Protein AF-A0A0F9SX64-F1 (afdb_monomer_lite)

Radius of gyration: 28.75 Å; chains: 1; bounding box: 70×32×72 Å

Foldseek 3Di:
DDPDFAWDDWAAAPQPGDTDIFTPVCVVVVNRRHRDVVSVCRVVPWPDFDLVQLCCCCPVVVDDLVVSCVVRVGDSVVSVVSCVVVVNDHDPPPCPPDVVLVVL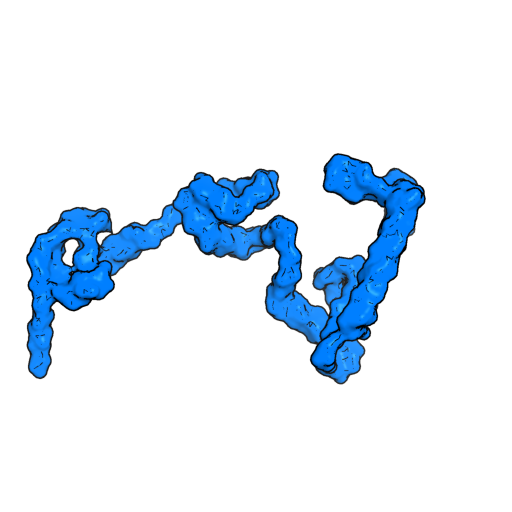LQVLQCVLVVHHDDPQKDWDQQVPDSVPSHNVRIDIDGPVVNVVSVVVVVVVVVVCDVVQQWDQDPNDIDGDPVNVVVVVVD

Structure (mmCIF, N/CA/C/O backbone):
data_AF-A0A0F9SX64-F1
#
_entry.id   AF-A0A0F9SX64-F1
#
loop_
_atom_site.group_PDB
_atom_site.id
_atom_site.type_symbol
_atom_site.label_atom_id
_atom_site.label_alt_id
_atom_site.label_comp_id
_atom_site.label_asym_id
_atom_site.label_entity_id
_atom_site.label_seq_id
_atom_site.pdbx_PDB_ins_code
_atom_site.Cartn_x
_atom_site.Cartn_y
_atom_site.Cartn_z
_atom_site.occupancy
_atom_site.B_iso_or_equiv
_atom_site.auth_seq_id
_atom_site.auth_comp_id
_atom_site.auth_asym_id
_atom_site.auth_atom_id
_atom_site.pdbx_PDB_model_num
ATOM 1 N N . MET A 1 1 ? 44.860 -8.900 -39.019 1.00 59.66 1 MET A N 1
ATOM 2 C CA . MET A 1 1 ? 44.064 -9.379 -40.173 1.00 59.66 1 MET A CA 1
ATOM 3 C C . MET A 1 1 ? 42.633 -8.875 -40.033 1.00 59.66 1 MET A C 1
ATOM 5 O O . MET A 1 1 ? 41.997 -9.166 -39.027 1.00 59.66 1 MET A O 1
ATOM 9 N N . ALA A 1 2 ? 42.142 -8.062 -40.972 1.00 59.41 2 ALA A N 1
ATOM 10 C CA . ALA A 1 2 ? 40.771 -7.556 -40.931 1.00 59.41 2 ALA A CA 1
ATOM 11 C C . ALA A 1 2 ? 39.800 -8.665 -41.366 1.00 59.41 2 ALA A C 1
ATOM 13 O O . ALA A 1 2 ? 39.786 -9.058 -42.529 1.00 59.41 2 ALA A O 1
ATOM 14 N N . HIS A 1 3 ? 38.993 -9.187 -40.442 1.00 66.50 3 HIS A N 1
ATOM 15 C CA . HIS A 1 3 ? 37.915 -10.112 -40.792 1.00 66.50 3 HIS A CA 1
ATOM 16 C C . HIS A 1 3 ? 36.886 -9.389 -41.672 1.00 66.50 3 HIS A C 1
ATOM 18 O O . HIS A 1 3 ? 36.112 -8.560 -41.183 1.00 66.50 3 HIS A O 1
ATOM 24 N N . MET A 1 4 ? 36.862 -9.706 -42.971 1.00 76.12 4 MET A N 1
ATOM 25 C CA . MET A 1 4 ? 35.807 -9.253 -43.876 1.00 76.12 4 MET A CA 1
ATOM 26 C C . MET A 1 4 ? 34.458 -9.757 -43.353 1.00 76.12 4 MET A C 1
ATOM 28 O O . MET A 1 4 ? 34.221 -10.958 -43.219 1.00 76.12 4 MET A O 1
ATOM 32 N N . ARG A 1 5 ? 33.563 -8.826 -43.016 1.00 82.12 5 ARG A N 1
ATOM 33 C CA . ARG A 1 5 ? 32.213 -9.158 -42.551 1.00 82.12 5 ARG A CA 1
ATOM 34 C C . ARG A 1 5 ? 31.418 -9.733 -43.722 1.00 82.12 5 ARG A C 1
ATOM 36 O O . ARG A 1 5 ? 31.291 -9.081 -44.753 1.00 82.12 5 ARG A O 1
ATOM 43 N N . SER A 1 6 ? 30.857 -10.930 -43.556 1.00 90.81 6 SER A N 1
ATOM 44 C CA . SER A 1 6 ? 29.985 -11.534 -44.565 1.00 90.81 6 SER A CA 1
ATOM 45 C C . SER A 1 6 ? 28.562 -10.970 -44.466 1.00 90.81 6 SER A C 1
ATOM 47 O O . SER A 1 6 ? 27.937 -10.939 -43.398 1.00 90.81 6 SER A O 1
ATOM 49 N N . PHE A 1 7 ? 28.040 -10.510 -45.601 1.00 94.00 7 PHE A N 1
ATOM 50 C CA . PHE A 1 7 ? 26.687 -9.971 -45.723 1.00 94.00 7 PHE A CA 1
ATOM 51 C C . PHE A 1 7 ? 25.752 -11.002 -46.363 1.00 94.00 7 PHE A C 1
ATOM 53 O O . PHE A 1 7 ? 26.176 -11.855 -47.143 1.00 94.00 7 PHE A O 1
ATOM 60 N N . ALA A 1 8 ? 24.480 -10.952 -45.984 1.00 94.19 8 ALA A N 1
ATOM 61 C CA . ALA A 1 8 ? 23.409 -11.726 -46.598 1.00 94.19 8 ALA A CA 1
ATOM 62 C C . ALA A 1 8 ? 22.795 -10.958 -47.790 1.00 94.19 8 ALA A C 1
ATOM 64 O O . ALA A 1 8 ? 23.093 -9.769 -47.965 1.00 94.19 8 ALA A O 1
ATOM 65 N N . PRO A 1 9 ? 21.931 -11.601 -48.602 1.00 97.31 9 PRO A N 1
ATOM 66 C CA . PRO A 1 9 ? 21.168 -10.917 -49.643 1.00 97.31 9 PRO A CA 1
ATOM 67 C C . PRO A 1 9 ? 20.392 -9.708 -49.108 1.00 97.31 9 PRO A C 1
ATOM 69 O O . PRO A 1 9 ? 20.038 -9.639 -47.927 1.00 97.31 9 PRO A O 1
ATOM 72 N N . ALA A 1 10 ? 20.143 -8.738 -49.990 1.00 96.88 10 ALA A N 1
ATOM 73 C CA . ALA A 1 10 ? 19.378 -7.552 -49.628 1.00 96.88 10 ALA A CA 1
ATOM 74 C C . ALA A 1 10 ? 17.928 -7.928 -49.279 1.00 96.88 10 ALA A C 1
ATOM 76 O O . ALA A 1 10 ? 17.329 -8.783 -49.928 1.00 96.88 10 ALA A O 1
ATOM 77 N N . ARG A 1 11 ? 17.362 -7.271 -48.265 1.00 96.44 11 ARG A N 1
ATOM 78 C CA . ARG A 1 11 ? 15.958 -7.409 -47.842 1.00 96.44 11 ARG A CA 1
ATOM 79 C C . ARG A 1 11 ? 15.384 -6.051 -47.456 1.00 96.44 11 ARG A C 1
ATOM 81 O O . ARG A 1 11 ? 16.135 -5.100 -47.234 1.00 96.44 11 ARG A O 1
ATOM 88 N N . ARG A 1 12 ? 14.058 -5.956 -47.365 1.00 97.69 12 ARG A N 1
ATOM 89 C CA . ARG A 1 12 ? 13.372 -4.740 -46.906 1.00 97.69 12 ARG A CA 1
ATOM 90 C C . ARG A 1 12 ? 13.387 -4.652 -45.378 1.00 97.69 12 ARG A C 1
ATOM 92 O O . ARG A 1 12 ? 13.240 -5.660 -44.688 1.00 97.69 12 ARG A O 1
ATOM 99 N N . CYS A 1 13 ? 13.600 -3.445 -44.861 1.00 95.19 13 CYS A N 1
ATOM 100 C CA . CYS A 1 13 ? 13.457 -3.124 -43.444 1.00 95.19 13 CYS A CA 1
ATOM 101 C C . CYS A 1 13 ? 11.992 -3.271 -43.013 1.00 95.19 13 CYS A C 1
ATOM 103 O O . CYS A 1 13 ? 11.112 -2.718 -43.664 1.00 95.19 13 CYS A O 1
ATOM 105 N N . GLU A 1 14 ? 11.733 -3.945 -41.892 1.00 95.56 14 GLU A N 1
ATOM 106 C CA . GLU A 1 14 ? 10.366 -4.115 -41.367 1.00 95.56 14 GLU A CA 1
ATOM 107 C C . GLU A 1 14 ? 9.747 -2.804 -40.843 1.00 95.56 14 GLU A C 1
ATOM 109 O O . GLU A 1 14 ? 8.537 -2.726 -40.691 1.00 95.56 14 GLU A O 1
ATOM 114 N N . SER A 1 15 ? 10.554 -1.766 -40.581 1.00 93.25 15 SER A N 1
ATOM 115 C CA . SER A 1 15 ? 10.066 -0.476 -40.065 1.00 93.25 15 SER A CA 1
ATOM 116 C C . SER A 1 15 ? 9.883 0.585 -41.153 1.00 93.25 15 SER A C 1
ATOM 118 O O . SER A 1 15 ? 8.862 1.258 -41.168 1.00 93.25 15 SER A O 1
ATOM 120 N N . CYS A 1 16 ? 10.853 0.754 -42.055 1.00 94.69 16 CYS A N 1
ATOM 121 C CA . CYS A 1 16 ? 10.835 1.829 -43.058 1.00 94.69 16 CYS A CA 1
ATOM 122 C C . CYS A 1 16 ? 10.834 1.326 -44.506 1.00 94.69 16 CYS A C 1
ATOM 124 O O . CYS A 1 16 ? 10.922 2.126 -45.430 1.00 94.69 16 CYS A O 1
ATOM 126 N N . THR A 1 17 ? 10.787 0.007 -44.729 1.00 94.88 17 THR A N 1
ATOM 127 C CA . THR A 1 17 ? 10.799 -0.667 -46.047 1.00 94.88 17 THR A CA 1
ATOM 128 C C . THR A 1 17 ? 12.058 -0.484 -46.911 1.00 94.88 17 THR A C 1
ATOM 130 O O . THR A 1 17 ? 12.187 -1.149 -47.945 1.00 94.88 17 THR A O 1
ATOM 133 N N . THR A 1 18 ? 13.026 0.332 -46.471 1.00 97.00 18 THR A N 1
ATOM 134 C CA . THR A 1 18 ? 14.318 0.550 -47.141 1.00 97.00 18 THR A CA 1
ATOM 135 C C . THR A 1 18 ? 15.054 -0.770 -47.374 1.00 97.00 18 THR A C 1
ATOM 137 O O . THR A 1 18 ? 15.136 -1.616 -46.479 1.00 97.00 18 THR A O 1
ATOM 140 N N . LEU A 1 19 ? 15.604 -0.946 -48.577 1.00 97.50 19 LEU A N 1
ATOM 141 C CA . LEU A 1 19 ? 16.443 -2.092 -48.923 1.00 97.50 19 LEU A CA 1
ATOM 142 C C . LEU A 1 19 ? 17.804 -1.984 -48.227 1.00 97.50 19 LEU A C 1
ATOM 144 O O . LEU A 1 19 ? 18.483 -0.967 -48.329 1.00 97.50 19 LEU A O 1
ATOM 148 N N . PHE A 1 20 ? 18.220 -3.043 -47.536 1.00 97.50 20 PHE A N 1
ATOM 149 C CA . PHE A 1 20 ? 19.523 -3.109 -46.875 1.00 97.50 20 PHE A CA 1
ATOM 150 C C . PHE A 1 20 ? 20.078 -4.537 -46.882 1.00 97.50 20 PHE A C 1
ATOM 152 O O . PHE A 1 20 ? 19.333 -5.507 -47.034 1.00 97.50 20 PHE A O 1
ATOM 159 N N . ARG A 1 21 ? 21.398 -4.677 -46.713 1.00 97.31 21 ARG A N 1
ATOM 160 C CA . ARG A 1 21 ? 22.092 -5.972 -46.623 1.00 97.31 21 ARG A CA 1
ATOM 161 C C . ARG A 1 21 ? 22.495 -6.245 -45.169 1.00 97.31 21 ARG A C 1
ATOM 163 O O . ARG A 1 21 ? 23.429 -5.608 -44.678 1.00 97.31 21 ARG A O 1
ATOM 170 N N . PRO A 1 22 ? 21.817 -7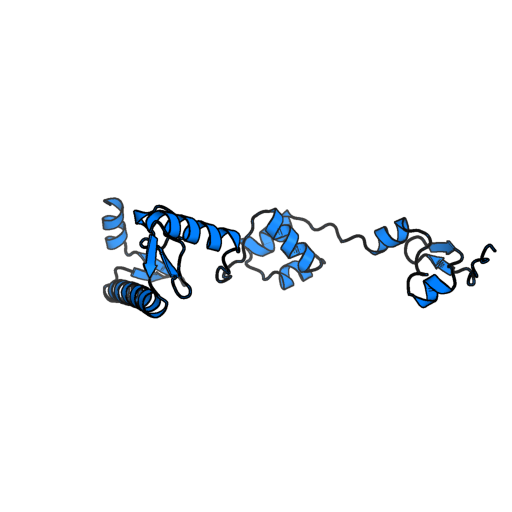.154 -44.445 1.00 96.44 22 PRO A N 1
ATOM 171 C CA . PRO A 1 22 ? 22.180 -7.463 -43.070 1.00 96.44 22 PRO A CA 1
ATOM 172 C C . PRO A 1 22 ? 23.462 -8.294 -43.026 1.00 96.44 22 PRO A C 1
ATOM 174 O O . PRO A 1 22 ? 23.768 -9.060 -43.942 1.00 96.44 22 PRO A O 1
ATOM 177 N N . ARG A 1 23 ? 24.196 -8.207 -41.916 1.00 95.62 23 ARG A N 1
ATOM 178 C CA . ARG A 1 23 ? 25.300 -9.139 -41.656 1.00 95.62 23 ARG A CA 1
ATOM 179 C C . ARG A 1 23 ? 24.749 -10.535 -41.350 1.00 95.62 23 ARG A C 1
ATOM 181 O O . ARG A 1 23 ? 23.740 -10.644 -40.647 1.00 95.62 23 ARG A O 1
ATOM 188 N N . LYS A 1 24 ? 25.411 -11.593 -41.830 1.00 95.31 24 LYS A N 1
ATOM 189 C CA . LYS A 1 24 ? 24.952 -12.982 -41.618 1.00 95.31 24 LYS A CA 1
ATOM 190 C C . LYS A 1 24 ? 24.840 -13.334 -40.126 1.00 95.31 24 LYS A C 1
ATOM 192 O O . LYS A 1 24 ? 23.849 -13.927 -39.710 1.00 95.31 24 LYS A O 1
ATOM 197 N N . ASP A 1 25 ? 25.788 -12.878 -39.304 1.00 94.75 25 ASP A N 1
ATOM 198 C CA . ASP A 1 25 ? 25.782 -13.083 -37.847 1.00 94.75 25 ASP A CA 1
ATOM 199 C C . ASP A 1 25 ? 24.609 -12.375 -37.146 1.00 94.75 25 ASP A C 1
ATOM 201 O O . ASP A 1 25 ? 24.052 -12.884 -36.173 1.00 94.75 25 ASP A O 1
ATOM 205 N N . ALA A 1 26 ? 24.201 -11.205 -37.647 1.00 92.44 26 ALA A N 1
ATOM 206 C CA . ALA A 1 26 ? 23.052 -10.482 -37.118 1.00 92.44 26 ALA A CA 1
ATOM 207 C C . ALA A 1 26 ? 21.737 -11.213 -37.423 1.00 92.44 26 ALA A C 1
ATOM 209 O O . ALA A 1 26 ? 20.851 -11.228 -36.571 1.00 92.44 26 ALA A O 1
ATOM 210 N N . ILE A 1 27 ? 21.613 -11.843 -38.597 1.00 93.88 27 ILE A N 1
ATOM 211 C CA . ILE A 1 27 ? 20.448 -12.675 -38.941 1.00 93.88 27 ILE A CA 1
ATOM 212 C C . ILE A 1 27 ? 20.381 -13.897 -38.027 1.00 93.88 27 ILE A C 1
ATOM 214 O O . ILE A 1 27 ? 19.330 -14.130 -37.438 1.00 93.88 27 ILE A O 1
ATOM 218 N N . ALA A 1 28 ? 21.500 -14.605 -37.833 1.00 93.25 28 ALA A N 1
ATOM 219 C CA . ALA A 1 28 ? 21.567 -15.772 -36.947 1.00 93.25 28 ALA A CA 1
ATOM 220 C C . ALA A 1 28 ? 21.134 -15.453 -35.501 1.00 93.25 28 ALA A C 1
ATOM 222 O O . ALA A 1 28 ? 20.596 -16.304 -34.804 1.00 93.25 28 ALA A O 1
ATOM 223 N N . LYS A 1 29 ? 21.314 -14.199 -35.061 1.00 93.38 29 LYS A N 1
ATOM 224 C CA . LYS A 1 29 ? 20.891 -13.693 -33.742 1.00 93.38 29 LYS A CA 1
ATOM 225 C C . LYS A 1 29 ? 19.496 -13.039 -33.734 1.00 93.38 29 LYS A C 1
ATOM 227 O O . LYS A 1 29 ? 19.152 -12.376 -32.756 1.00 93.38 29 LYS A O 1
ATOM 232 N N . GLY A 1 30 ? 18.725 -13.116 -34.823 1.00 92.25 30 GLY A N 1
ATOM 233 C CA . GLY A 1 30 ? 17.395 -12.494 -34.944 1.00 92.25 30 GLY A CA 1
ATOM 234 C C . GLY A 1 30 ? 17.391 -10.957 -35.058 1.00 92.25 30 GLY A C 1
ATOM 235 O O . GLY A 1 30 ? 16.345 -10.317 -34.933 1.00 92.25 30 GLY A O 1
ATOM 236 N N . ARG A 1 31 ? 18.553 -10.333 -35.296 1.00 91.25 31 ARG A N 1
ATOM 237 C CA . ARG A 1 31 ? 18.750 -8.868 -35.356 1.00 91.25 31 ARG A CA 1
ATOM 238 C C . ARG A 1 31 ? 18.824 -8.302 -36.779 1.00 91.25 31 ARG A C 1
ATOM 240 O O . ARG A 1 31 ? 18.976 -7.099 -36.945 1.00 91.25 31 ARG A O 1
ATOM 247 N N . GLY A 1 32 ? 18.699 -9.132 -37.813 1.00 93.44 32 GLY A N 1
ATOM 248 C CA . GLY A 1 32 ? 18.781 -8.720 -39.222 1.00 93.44 32 GLY A CA 1
ATOM 249 C C . GLY A 1 32 ? 17.498 -8.130 -39.816 1.00 93.44 32 GLY A C 1
ATOM 250 O O . GLY A 1 32 ? 17.318 -8.232 -41.024 1.00 93.44 32 GLY A O 1
ATOM 251 N N . ARG A 1 33 ? 16.595 -7.583 -38.990 1.00 96.06 33 ARG A N 1
ATOM 252 C CA . ARG A 1 33 ? 15.238 -7.156 -39.392 1.00 96.06 33 ARG A CA 1
ATOM 253 C C . ARG A 1 33 ? 15.101 -5.695 -39.802 1.00 96.06 33 ARG A C 1
ATOM 255 O O . ARG A 1 33 ? 14.226 -5.346 -40.591 1.00 96.06 33 ARG A O 1
ATOM 262 N N . PHE A 1 34 ? 16.004 -4.860 -39.310 1.00 96.81 34 PHE A N 1
ATOM 263 C CA . PHE A 1 34 ? 15.935 -3.413 -39.450 1.00 96.81 34 PHE A CA 1
ATOM 264 C C . PHE A 1 34 ? 17.229 -2.874 -40.051 1.00 96.81 34 PHE A C 1
ATOM 266 O O . PHE A 1 34 ? 18.312 -3.378 -39.747 1.00 96.81 34 PHE A O 1
ATOM 273 N N . CYS A 1 35 ? 17.122 -1.840 -40.886 1.00 95.19 35 CYS A N 1
ATOM 274 C CA . CYS A 1 35 ? 18.273 -1.254 -41.574 1.00 95.19 35 CYS A CA 1
ATOM 275 C C . CYS A 1 35 ? 19.168 -0.399 -40.662 1.00 95.19 35 CYS A C 1
ATOM 277 O O . CYS A 1 35 ? 20.327 -0.165 -40.991 1.00 95.19 35 CYS A O 1
ATOM 279 N N . SER A 1 36 ? 18.654 0.064 -39.519 1.00 94.56 36 SER A N 1
ATOM 280 C CA . SER A 1 36 ? 19.369 0.935 -38.582 1.00 94.56 36 SER A CA 1
ATOM 281 C C . SER A 1 36 ? 18.881 0.747 -37.144 1.00 94.56 36 SER A C 1
ATOM 283 O O . SER A 1 36 ? 17.784 0.236 -36.915 1.00 94.56 36 SER A O 1
ATOM 285 N N . GLN A 1 37 ? 19.671 1.207 -36.164 1.00 92.69 37 GLN A N 1
ATOM 286 C CA . GLN A 1 37 ? 19.238 1.265 -34.758 1.00 92.69 37 GLN A CA 1
ATOM 287 C C . GLN A 1 37 ? 18.013 2.173 -34.566 1.00 92.69 37 GLN A C 1
ATOM 289 O O . GLN A 1 37 ? 17.177 1.884 -33.719 1.00 92.69 37 GLN A O 1
ATOM 294 N N . GLY A 1 38 ? 17.855 3.214 -35.392 1.00 91.88 38 GLY A N 1
ATOM 295 C CA . GLY A 1 38 ? 16.655 4.055 -35.389 1.00 91.88 38 GLY A CA 1
ATOM 296 C C . GLY A 1 38 ? 15.395 3.261 -35.739 1.00 91.88 38 GLY A C 1
ATOM 297 O O . GLY A 1 38 ? 14.415 3.315 -35.009 1.00 91.88 38 GLY A O 1
ATOM 298 N N . CYS A 1 39 ? 15.446 2.435 -36.789 1.00 92.25 39 CYS A N 1
ATOM 299 C CA . CYS A 1 39 ? 14.341 1.542 -37.159 1.00 92.25 39 CYS A CA 1
ATOM 300 C C . CYS A 1 39 ? 14.065 0.456 -36.108 1.00 92.25 39 CYS A C 1
ATOM 302 O O . CYS A 1 39 ? 12.910 0.101 -35.887 1.00 92.25 39 CYS A O 1
ATOM 304 N N . VAL A 1 40 ? 15.104 -0.040 -35.419 1.00 91.81 40 VAL A N 1
ATOM 305 C CA . VAL A 1 40 ? 14.916 -0.907 -34.242 1.00 91.81 40 VAL A CA 1
ATOM 306 C C . VAL A 1 40 ? 14.134 -0.152 -33.165 1.00 91.81 40 VAL A C 1
ATOM 308 O O . VAL A 1 40 ? 13.135 -0.669 -32.672 1.00 91.81 40 VAL A O 1
ATOM 311 N N . GLY A 1 41 ? 14.542 1.076 -32.842 1.00 87.19 41 GLY A N 1
ATOM 312 C CA . GLY A 1 41 ? 13.871 1.925 -31.859 1.00 87.19 41 GLY A CA 1
ATOM 313 C C . GLY A 1 41 ? 12.416 2.225 -32.220 1.00 87.19 41 GLY A C 1
ATOM 314 O O . GLY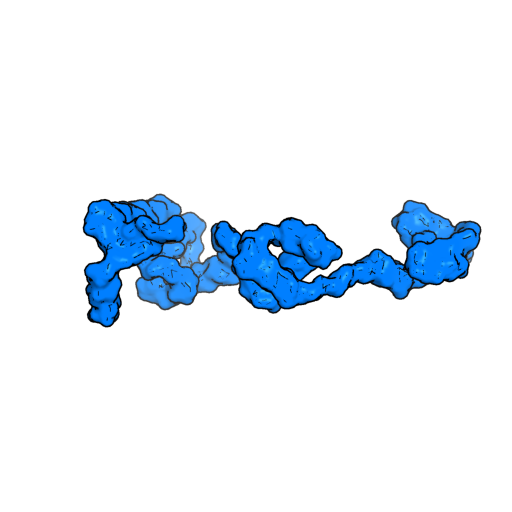 A 1 41 ? 11.554 2.090 -31.360 1.00 87.19 41 GLY A O 1
ATOM 315 N N . LEU A 1 42 ? 12.131 2.538 -33.488 1.00 86.12 42 LEU A N 1
ATOM 316 C CA . LEU A 1 42 ? 10.772 2.764 -33.993 1.00 86.12 42 LEU A CA 1
ATOM 317 C C . LEU A 1 42 ? 9.904 1.508 -33.876 1.00 86.12 42 LEU A C 1
ATOM 319 O O . LEU A 1 42 ? 8.789 1.583 -33.374 1.00 86.12 42 LEU A O 1
ATOM 323 N N . SER A 1 43 ? 10.433 0.337 -34.244 1.00 85.56 43 SER A N 1
ATOM 324 C CA . SER A 1 43 ? 9.712 -0.936 -34.082 1.00 85.56 43 SER A CA 1
ATOM 325 C C . SER A 1 43 ? 9.456 -1.318 -32.618 1.00 85.56 43 SER A C 1
ATOM 327 O O . SER A 1 43 ? 8.577 -2.123 -32.324 1.00 85.56 43 SER A O 1
ATOM 329 N N . GLN A 1 44 ? 10.244 -0.759 -31.696 1.00 83.38 44 GLN A N 1
ATOM 330 C CA . GLN A 1 44 ? 10.130 -0.959 -30.251 1.00 83.38 44 GLN A CA 1
ATOM 331 C C . GLN A 1 44 ? 9.444 0.218 -29.546 1.00 83.38 44 GLN A C 1
ATOM 333 O O . GLN A 1 44 ? 9.317 0.194 -28.314 1.00 83.38 44 GLN A O 1
ATOM 338 N N . ALA A 1 45 ? 9.038 1.253 -30.292 1.00 79.56 45 ALA A N 1
ATOM 339 C CA . ALA A 1 45 ? 8.414 2.435 -29.734 1.00 79.56 45 ALA A CA 1
ATOM 340 C C . ALA A 1 45 ? 7.120 2.006 -29.049 1.00 79.56 45 ALA A C 1
ATOM 342 O O . ALA A 1 45 ? 6.262 1.343 -29.628 1.00 79.56 45 ALA A O 1
ATOM 343 N N . LYS A 1 46 ? 7.014 2.331 -27.762 1.00 76.69 46 LYS A N 1
ATOM 344 C CA . LYS A 1 46 ? 5.819 2.003 -26.993 1.00 76.69 46 LYS A CA 1
ATOM 345 C C . LYS A 1 46 ? 4.702 2.951 -27.416 1.00 76.69 46 LYS A C 1
ATOM 347 O O . LYS A 1 46 ? 4.998 4.134 -27.599 1.00 76.69 46 LYS A O 1
ATOM 352 N N . PRO A 1 47 ? 3.450 2.473 -27.510 1.00 78.25 47 PRO A N 1
ATOM 353 C CA . PRO A 1 47 ? 2.322 3.347 -27.786 1.00 78.25 47 PRO A CA 1
ATOM 354 C C . PRO A 1 47 ? 2.301 4.482 -26.761 1.00 78.25 47 PRO A C 1
ATOM 356 O O . PRO A 1 47 ? 2.618 4.283 -25.576 1.00 78.25 47 PRO A O 1
ATOM 359 N N . VAL A 1 48 ? 1.990 5.688 -27.234 1.00 85.88 48 VAL A N 1
ATOM 360 C CA . VAL A 1 48 ? 1.806 6.849 -26.365 1.00 85.88 48 VAL A CA 1
ATOM 361 C C . VAL A 1 48 ? 0.518 6.616 -25.592 1.00 85.88 48 VAL A C 1
ATOM 363 O O . VAL A 1 48 ? -0.566 6.582 -26.158 1.00 85.88 48 VAL A O 1
ATOM 366 N N . VAL A 1 49 ? 0.649 6.407 -24.287 1.00 90.06 49 VAL A N 1
ATOM 367 C CA . VAL A 1 49 ? -0.494 6.119 -23.422 1.00 90.06 49 VAL A CA 1
ATOM 368 C C . VAL A 1 49 ? -1.059 7.429 -22.899 1.00 90.06 49 VAL A C 1
ATOM 370 O O . VAL A 1 49 ? -0.334 8.200 -22.267 1.00 90.06 49 VAL A O 1
ATOM 373 N N . ASN A 1 50 ? -2.353 7.658 -23.123 1.00 93.62 50 ASN A N 1
ATOM 374 C CA . ASN A 1 50 ? -3.068 8.793 -22.552 1.00 93.62 50 ASN A CA 1
ATOM 375 C C . ASN A 1 50 ? -3.151 8.634 -21.022 1.00 93.62 50 ASN A C 1
ATOM 377 O O . ASN A 1 50 ? -3.849 7.759 -20.507 1.00 93.62 50 ASN A O 1
ATOM 381 N N . VAL A 1 51 ? -2.405 9.476 -20.301 1.00 92.12 51 VAL A N 1
ATOM 382 C CA . VAL A 1 51 ? -2.304 9.447 -18.833 1.00 92.12 51 VAL A CA 1
ATOM 383 C C . VAL A 1 51 ? -3.673 9.636 -18.187 1.00 92.12 51 VAL A C 1
ATOM 385 O O . VAL A 1 51 ? -4.041 8.839 -17.327 1.00 92.12 51 VAL A O 1
ATOM 388 N N . SER A 1 52 ? -4.438 10.637 -18.624 1.00 91.69 52 SER A N 1
ATOM 389 C CA . SER A 1 52 ? -5.754 10.952 -18.060 1.00 91.69 52 SER A CA 1
ATOM 390 C C . SER A 1 52 ? -6.720 9.779 -18.204 1.00 91.69 52 SER A C 1
ATOM 392 O O . SER A 1 52 ? -7.409 9.434 -17.247 1.00 91.69 52 SER A O 1
ATOM 394 N N . ARG A 1 53 ? -6.708 9.094 -19.358 1.00 95.69 53 ARG A N 1
ATOM 395 C CA . ARG A 1 53 ? -7.532 7.893 -19.562 1.00 95.69 53 ARG A CA 1
ATOM 396 C C . ARG A 1 53 ? -7.120 6.758 -18.624 1.00 95.69 53 ARG A C 1
ATOM 398 O O . ARG A 1 53 ? -7.990 6.135 -18.030 1.00 95.69 53 ARG A O 1
ATOM 405 N N . VAL A 1 54 ? -5.818 6.511 -18.443 1.00 94.75 54 VAL A N 1
ATOM 406 C CA . VAL A 1 54 ? -5.334 5.483 -17.500 1.00 94.75 54 VAL A CA 1
ATOM 407 C C . VAL A 1 54 ? -5.767 5.775 -16.067 1.00 94.75 54 VAL A C 1
ATOM 409 O O . VAL A 1 54 ? -6.184 4.856 -15.367 1.00 94.75 54 VAL A O 1
ATOM 412 N N . LEU A 1 55 ? -5.648 7.030 -15.630 1.00 87.94 55 LEU A N 1
ATOM 413 C CA . LEU A 1 55 ? -6.026 7.432 -14.277 1.00 87.94 55 LEU A CA 1
ATOM 414 C C . LEU A 1 55 ? -7.526 7.252 -14.050 1.00 87.94 55 LEU A C 1
ATOM 416 O O . LEU A 1 55 ? -7.898 6.622 -13.069 1.00 87.94 55 LEU A O 1
ATOM 420 N N . HIS A 1 56 ? -8.364 7.703 -14.984 1.00 89.38 56 HIS A N 1
ATOM 421 C CA . HIS A 1 56 ? -9.813 7.536 -14.895 1.00 89.38 56 HIS A CA 1
ATOM 422 C C . HIS A 1 56 ? -10.224 6.058 -14.811 1.00 89.38 56 HIS A C 1
ATOM 424 O O . HIS A 1 56 ? -10.899 5.659 -13.869 1.00 89.38 56 HIS A O 1
ATOM 430 N N . LEU A 1 57 ? -9.729 5.215 -15.726 1.00 92.12 57 LEU A N 1
ATOM 431 C CA . LEU A 1 57 ? -10.036 3.779 -15.733 1.00 92.12 57 LEU A CA 1
ATOM 432 C C . LEU A 1 57 ? -9.637 3.077 -14.425 1.00 92.12 57 LEU A C 1
ATOM 434 O O . LEU A 1 57 ? -10.284 2.128 -13.991 1.00 92.12 57 LEU A O 1
ATOM 438 N N . TYR A 1 58 ? -8.526 3.500 -13.825 1.00 87.62 58 TYR A N 1
ATOM 439 C CA . TYR A 1 58 ? -7.952 2.824 -12.669 1.00 87.62 58 TYR A CA 1
ATOM 440 C C . TYR A 1 58 ? -8.475 3.344 -11.325 1.00 87.62 58 TYR A C 1
ATOM 442 O O . TYR A 1 58 ? -8.656 2.554 -10.402 1.00 87.62 58 TYR A O 1
ATOM 450 N N . VAL A 1 59 ? -8.660 4.660 -11.202 1.00 81.81 59 VAL A N 1
ATOM 451 C CA . VAL A 1 59 ? -9.065 5.330 -9.958 1.00 81.81 59 VAL A CA 1
ATOM 452 C C . VAL A 1 59 ? -10.581 5.450 -9.881 1.00 81.81 59 VAL A C 1
ATOM 454 O O . VAL A 1 59 ? -11.155 5.029 -8.885 1.00 81.81 59 VAL A O 1
ATOM 457 N N . GLU A 1 60 ? -11.217 5.962 -10.936 1.00 80.12 60 GLU A N 1
ATOM 458 C CA . GLU A 1 60 ? -12.660 6.237 -10.948 1.00 80.12 60 GLU A CA 1
ATOM 459 C C . GLU A 1 60 ? -13.463 4.974 -11.279 1.00 80.12 60 GLU A C 1
ATOM 461 O O . GLU A 1 60 ? -14.409 4.631 -10.581 1.00 80.12 60 GLU A O 1
ATOM 466 N N . GLU A 1 61 ? -13.060 4.231 -12.316 1.00 86.19 61 GLU A N 1
ATOM 467 C CA . GLU A 1 61 ? -13.778 3.014 -12.733 1.00 86.19 61 GLU A CA 1
ATOM 468 C C . GLU A 1 61 ? -13.316 1.743 -11.986 1.00 86.19 61 GLU A C 1
ATOM 470 O O . GLU A 1 61 ? -13.859 0.659 -12.203 1.00 86.19 61 GLU A O 1
ATOM 475 N N . GLY A 1 62 ? -12.284 1.834 -11.136 1.00 84.12 62 GLY A N 1
ATOM 476 C CA . GLY A 1 62 ? -11.800 0.718 -10.310 1.00 84.12 62 GLY A CA 1
ATOM 477 C C . GLY A 1 62 ? -11.240 -0.492 -11.080 1.00 84.12 62 GLY A C 1
ATOM 478 O O . GLY A 1 62 ? -11.104 -1.580 -10.510 1.00 84.12 62 GLY A O 1
ATOM 479 N N . LYS A 1 63 ? -10.904 -0.351 -12.371 1.00 89.12 63 LYS A N 1
ATOM 480 C CA . LYS A 1 63 ? -10.435 -1.470 -13.205 1.00 89.12 63 LYS A CA 1
ATOM 481 C C . LYS A 1 63 ? -9.049 -1.962 -12.787 1.00 89.12 63 LYS A C 1
ATOM 483 O O . LYS A 1 63 ? -8.139 -1.204 -12.445 1.00 89.12 63 LYS A O 1
ATOM 488 N N . GLY A 1 64 ? -8.825 -3.269 -12.917 1.00 87.12 64 GLY A N 1
ATOM 489 C CA . GLY A 1 64 ? -7.512 -3.866 -12.681 1.00 87.12 64 GLY A CA 1
ATOM 490 C C . GLY A 1 64 ? -6.484 -3.459 -13.745 1.00 87.12 64 GLY A C 1
ATOM 491 O O . GLY A 1 64 ? -6.814 -3.298 -14.916 1.00 87.12 64 GLY A O 1
ATOM 492 N N . ILE A 1 65 ? -5.192 -3.398 -13.381 1.00 92.25 65 ILE A N 1
ATOM 493 C CA . ILE A 1 65 ? -4.092 -2.969 -14.284 1.00 92.25 65 ILE A CA 1
ATOM 494 C C . ILE A 1 65 ? -4.104 -3.698 -15.643 1.00 92.25 65 ILE A C 1
ATOM 496 O O . ILE A 1 65 ? -3.731 -3.111 -16.654 1.00 92.25 65 ILE A O 1
ATOM 500 N N . ARG A 1 66 ? -4.508 -4.977 -15.686 1.00 93.38 66 ARG A N 1
ATOM 501 C CA . ARG A 1 66 ? -4.582 -5.748 -16.941 1.00 93.38 66 ARG A CA 1
ATOM 502 C C . ARG A 1 66 ? -5.741 -5.311 -17.841 1.00 93.38 66 ARG A C 1
ATOM 504 O O . ARG A 1 66 ? -5.547 -5.264 -19.047 1.00 93.38 66 ARG A O 1
ATOM 511 N N . GLN A 1 67 ? -6.894 -4.978 -17.263 1.00 93.75 67 GLN A N 1
ATOM 512 C CA . GLN A 1 67 ? -8.044 -4.448 -18.002 1.00 93.75 67 GLN A CA 1
ATOM 513 C C . GLN A 1 67 ? -7.713 -3.060 -18.552 1.00 93.75 67 GLN A C 1
ATOM 515 O O . GLN A 1 67 ? -7.838 -2.838 -19.749 1.00 93.75 67 GLN A O 1
ATOM 520 N N . VAL A 1 68 ? -7.146 -2.188 -17.709 1.00 94.88 68 VAL A N 1
ATOM 521 C CA . VAL A 1 68 ? -6.667 -0.861 -18.130 1.00 94.88 68 VAL A CA 1
ATOM 522 C C . VAL A 1 68 ? -5.653 -0.973 -19.271 1.00 94.88 68 VAL A C 1
ATOM 524 O O . VAL A 1 68 ? -5.718 -0.224 -20.234 1.00 94.88 68 VAL A O 1
ATOM 527 N N . ALA A 1 69 ? -4.718 -1.924 -19.186 1.00 95.38 69 ALA A N 1
ATOM 528 C CA . ALA A 1 69 ? -3.714 -2.155 -20.221 1.00 95.38 69 ALA A CA 1
ATOM 529 C C . ALA A 1 69 ? -4.312 -2.601 -21.561 1.00 95.38 69 ALA A C 1
ATOM 531 O O . ALA A 1 69 ? -3.853 -2.130 -22.597 1.00 95.38 69 ALA A O 1
ATOM 532 N N . ALA A 1 70 ? -5.323 -3.473 -21.539 1.00 95.38 70 ALA A N 1
ATOM 533 C CA . ALA A 1 70 ? -6.029 -3.885 -22.748 1.00 95.38 70 ALA A CA 1
ATOM 534 C C . ALA A 1 70 ? -6.774 -2.704 -23.392 1.00 95.38 70 ALA A C 1
ATOM 536 O O . ALA A 1 70 ? -6.695 -2.521 -24.599 1.00 95.38 70 ALA A O 1
ATOM 537 N N . GLU A 1 71 ? -7.429 -1.874 -22.582 1.00 96.00 71 GLU A N 1
ATOM 538 C CA . GLU A 1 71 ? -8.269 -0.769 -23.057 1.00 96.00 71 GLU A CA 1
ATOM 539 C C . GLU A 1 71 ? -7.474 0.431 -23.589 1.00 96.00 71 GLU A C 1
ATOM 541 O O . GLU A 1 7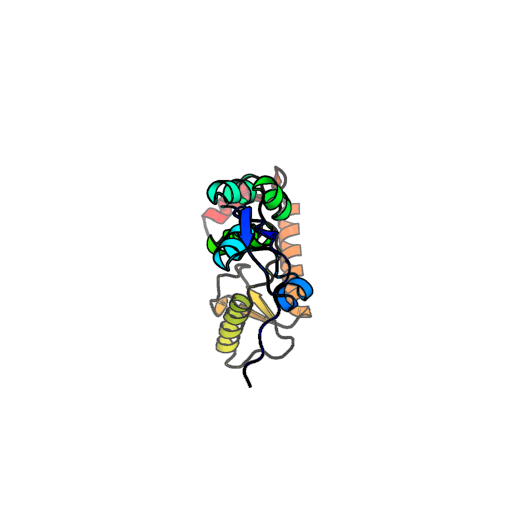1 ? -7.941 1.145 -24.469 1.00 96.00 71 GLU A O 1
ATOM 546 N N . VAL A 1 72 ? -6.258 0.647 -23.083 1.00 95.38 72 VAL A N 1
ATOM 547 C CA . VAL A 1 72 ? -5.339 1.686 -23.589 1.00 95.38 72 VAL A CA 1
ATOM 548 C C . VAL A 1 72 ? -4.292 1.135 -24.560 1.00 95.38 72 VAL A C 1
ATOM 550 O O . VAL A 1 72 ? -3.287 1.801 -24.811 1.00 95.38 72 VAL A O 1
ATOM 553 N N . GLU A 1 73 ? -4.494 -0.097 -25.042 1.00 93.94 73 GLU A N 1
ATOM 554 C CA . GLU A 1 73 ? -3.628 -0.802 -25.999 1.00 93.94 73 GLU A CA 1
ATOM 555 C C . GLU A 1 73 ? -2.138 -0.765 -25.617 1.00 93.94 73 GLU A C 1
ATOM 557 O O . GLU A 1 73 ? -1.240 -0.573 -26.438 1.00 93.94 73 GLU A O 1
ATOM 562 N N . ALA A 1 74 ? -1.851 -0.940 -24.326 1.00 92.81 74 ALA A N 1
ATOM 563 C CA . ALA A 1 74 ? -0.513 -0.795 -23.772 1.00 92.81 74 ALA A CA 1
ATOM 564 C C . ALA A 1 74 ? -0.060 -2.035 -23.006 1.00 92.81 74 ALA A C 1
ATOM 566 O O . ALA A 1 74 ? -0.837 -2.840 -22.500 1.00 92.81 74 ALA A O 1
ATOM 567 N N . GLY A 1 75 ? 1.253 -2.168 -22.818 1.00 91.88 75 GLY A N 1
ATOM 568 C CA . GLY A 1 75 ? 1.780 -3.202 -21.931 1.00 91.88 75 GLY A CA 1
ATOM 569 C C . GLY A 1 75 ? 1.408 -2.926 -20.468 1.00 91.88 75 GLY A C 1
ATOM 570 O O . GLY A 1 75 ? 1.630 -1.826 -19.963 1.00 91.88 75 GLY A O 1
ATOM 571 N N . TRP A 1 76 ? 0.964 -3.936 -19.716 1.00 92.88 76 TRP A N 1
ATOM 572 C CA . TRP A 1 76 ? 0.604 -3.771 -18.294 1.00 92.88 76 TRP A CA 1
ATOM 573 C C . TRP A 1 76 ? 1.740 -3.188 -17.424 1.00 92.88 76 TRP A C 1
ATOM 575 O O . TRP A 1 76 ? 1.491 -2.414 -16.501 1.00 92.88 76 TRP A O 1
ATOM 585 N N . LYS A 1 77 ? 3.013 -3.476 -17.749 1.00 91.69 77 LYS A N 1
ATOM 586 C CA . LYS A 1 77 ? 4.191 -2.865 -17.090 1.00 91.69 77 LYS A CA 1
ATOM 587 C C . LYS A 1 77 ? 4.358 -1.374 -17.409 1.00 91.69 77 LYS A C 1
ATOM 589 O O . LYS A 1 77 ? 5.035 -0.653 -16.676 1.00 91.69 77 LYS A O 1
ATOM 594 N N . GLN A 1 78 ? 3.846 -0.909 -18.545 1.00 91.19 78 GLN A N 1
ATOM 595 C CA . GLN A 1 78 ? 3.824 0.509 -18.901 1.00 91.19 78 GLN A CA 1
ATOM 596 C C . GLN A 1 78 ? 2.771 1.237 -18.071 1.00 91.19 78 GLN A C 1
ATOM 598 O O . GLN A 1 78 ? 3.125 2.222 -17.427 1.00 91.19 78 GLN A O 1
ATOM 603 N N . VAL A 1 79 ? 1.557 0.683 -17.987 1.00 93.06 79 VAL A N 1
ATOM 604 C CA . VAL A 1 79 ? 0.476 1.187 -17.121 1.00 93.06 79 VAL A CA 1
ATOM 605 C C . VAL A 1 79 ? 0.926 1.243 -15.660 1.00 93.06 79 VAL A C 1
ATOM 607 O O . VAL A 1 79 ? 0.865 2.298 -15.040 1.00 93.06 79 VAL A O 1
ATOM 610 N N . GLN A 1 80 ? 1.511 0.165 -15.126 1.00 91.62 80 GLN A N 1
ATOM 611 C CA . GLN A 1 80 ? 2.008 0.136 -13.744 1.00 91.62 80 GLN A CA 1
ATOM 612 C C . GLN A 1 80 ? 3.059 1.225 -13.458 1.00 91.62 80 GLN A C 1
ATOM 614 O O . GLN A 1 80 ? 3.026 1.866 -12.408 1.00 91.62 80 GLN A O 1
ATOM 619 N N . ARG A 1 81 ? 4.014 1.441 -14.374 1.00 90.44 81 ARG A N 1
ATOM 620 C CA . ARG A 1 81 ? 5.034 2.494 -14.217 1.00 90.44 81 ARG A CA 1
ATOM 621 C C . ARG A 1 81 ? 4.437 3.893 -14.329 1.00 90.44 81 ARG A C 1
ATOM 623 O O . ARG A 1 81 ? 4.943 4.804 -13.684 1.00 90.44 81 ARG A O 1
ATOM 630 N N . LEU A 1 82 ? 3.406 4.069 -15.153 1.00 91.38 82 LEU A N 1
ATOM 631 C CA . LEU A 1 82 ? 2.670 5.323 -15.278 1.00 91.38 82 LEU A CA 1
ATOM 632 C C . LEU A 1 82 ? 1.946 5.633 -13.964 1.00 91.38 82 LEU A C 1
ATOM 634 O O . LEU A 1 82 ? 2.257 6.651 -13.359 1.00 91.38 82 LEU A O 1
ATOM 638 N N . LEU A 1 83 ? 1.137 4.705 -13.448 1.00 89.31 83 LEU A N 1
ATOM 639 C CA . LEU A 1 83 ? 0.463 4.846 -12.151 1.00 89.31 83 LEU A CA 1
ATOM 640 C C . LEU A 1 83 ? 1.452 5.183 -11.023 1.00 89.31 83 LEU A C 1
ATOM 642 O O . LEU A 1 83 ? 1.259 6.158 -10.304 1.00 89.31 83 LEU A O 1
ATOM 646 N N . LYS A 1 84 ? 2.583 4.462 -10.944 1.00 86.31 84 LYS A N 1
ATOM 647 C CA . LYS A 1 84 ? 3.633 4.729 -9.944 1.00 86.31 84 LYS A CA 1
ATOM 648 C C . LYS A 1 84 ? 4.239 6.134 -10.063 1.00 86.31 84 LYS A C 1
ATOM 650 O O . LYS A 1 84 ? 4.508 6.754 -9.041 1.00 86.31 84 LYS A O 1
ATOM 655 N N . ARG A 1 85 ? 4.487 6.628 -11.283 1.00 85.25 85 ARG A N 1
ATOM 656 C CA . ARG A 1 85 ? 5.024 7.987 -11.505 1.00 85.25 85 ARG A CA 1
ATOM 657 C C . ARG A 1 85 ? 4.037 9.078 -11.099 1.00 85.25 85 ARG A C 1
ATOM 659 O O . ARG A 1 85 ? 4.479 10.136 -10.678 1.00 85.25 85 ARG A O 1
ATOM 666 N N . HIS A 1 86 ? 2.741 8.800 -11.199 1.00 84.94 86 HIS A N 1
ATOM 667 C CA . HIS A 1 86 ? 1.668 9.708 -10.795 1.00 84.94 86 HIS A CA 1
ATOM 668 C C . HIS A 1 86 ? 1.191 9.473 -9.352 1.00 84.94 86 HIS A C 1
ATOM 670 O O . HIS A 1 86 ? 0.133 9.957 -8.975 1.00 84.94 86 HIS A O 1
ATOM 676 N N . GLY A 1 87 ? 1.947 8.722 -8.541 1.00 81.56 87 GLY A N 1
ATOM 677 C CA . GLY A 1 87 ? 1.629 8.510 -7.125 1.00 81.56 87 GLY A CA 1
ATOM 678 C C . GLY A 1 87 ? 0.396 7.640 -6.860 1.00 81.56 87 GLY A C 1
ATOM 679 O O . GLY A 1 87 ? -0.027 7.527 -5.715 1.00 81.56 87 GLY A O 1
ATOM 680 N N . VAL A 1 88 ? -0.169 6.992 -7.881 1.00 82.25 88 VAL A N 1
ATOM 681 C CA . VAL A 1 88 ? -1.380 6.183 -7.727 1.00 82.25 88 VAL A CA 1
ATOM 682 C C . VAL A 1 88 ? -1.028 4.805 -7.173 1.00 82.25 88 VAL A C 1
ATOM 684 O O . VAL A 1 88 ? -0.335 4.001 -7.811 1.00 82.25 88 VAL A O 1
ATOM 687 N N . LEU A 1 89 ? -1.502 4.538 -5.957 1.00 73.00 89 LEU A N 1
ATOM 688 C CA . LEU A 1 89 ? -1.317 3.272 -5.249 1.00 73.00 89 LEU A CA 1
ATOM 689 C C . LEU A 1 89 ? -2.323 2.211 -5.723 1.00 73.00 89 LEU A C 1
ATOM 691 O O . LEU A 1 89 ? -3.287 2.499 -6.421 1.00 73.00 89 LEU A O 1
ATOM 695 N N . ARG A 1 90 ? -2.074 0.941 -5.387 1.00 67.81 90 ARG A N 1
ATOM 696 C CA . ARG A 1 90 ? -2.989 -0.162 -5.720 1.00 67.81 90 ARG A CA 1
ATOM 697 C C . ARG A 1 90 ? -4.269 -0.101 -4.874 1.00 67.81 90 ARG A C 1
ATOM 699 O O . ARG A 1 90 ? -4.134 -0.258 -3.661 1.00 67.81 90 ARG A O 1
ATOM 706 N N . PRO A 1 91 ? -5.473 0.008 -5.473 1.00 57.47 91 PRO A N 1
ATOM 707 C CA . PRO A 1 91 ? -6.729 -0.185 -4.755 1.00 57.47 91 PRO A CA 1
ATOM 708 C C . PRO A 1 91 ? -6.759 -1.606 -4.186 1.00 57.47 91 PRO A C 1
ATOM 710 O O . PRO A 1 91 ? -6.446 -2.566 -4.895 1.00 57.47 91 PRO A O 1
ATOM 713 N N . GLY A 1 92 ? -7.033 -1.747 -2.887 1.00 58.22 92 GLY A N 1
ATOM 714 C CA . GLY A 1 92 ? -7.155 -3.051 -2.217 1.00 58.22 92 GLY A CA 1
ATOM 715 C C . GLY A 1 92 ? -5.867 -3.883 -2.123 1.00 58.22 92 GLY A C 1
ATOM 716 O O . GLY A 1 92 ? -5.888 -5.029 -1.668 1.00 58.22 92 GLY A O 1
ATOM 717 N N . GLY A 1 93 ? -4.714 -3.342 -2.527 1.00 47.09 93 GLY A N 1
ATOM 718 C CA . GLY A 1 93 ? -3.443 -4.003 -2.286 1.00 47.09 93 GLY A CA 1
ATOM 719 C C . GLY A 1 93 ? -3.148 -3.973 -0.795 1.00 47.09 93 GLY A C 1
ATOM 720 O O . GLY A 1 93 ? -2.875 -2.898 -0.267 1.00 47.09 93 GLY A O 1
ATOM 721 N N . ARG A 1 94 ? -3.137 -5.140 -0.127 1.00 42.94 94 ARG A N 1
ATOM 722 C CA . ARG A 1 94 ? -2.417 -5.300 1.147 1.00 42.94 94 ARG A CA 1
ATOM 723 C C . ARG A 1 94 ? -1.100 -4.558 0.983 1.00 42.94 94 ARG A C 1
ATOM 725 O O . ARG A 1 94 ? -0.339 -4.905 0.078 1.00 42.94 94 ARG A O 1
ATOM 732 N N . TYR A 1 95 ? -0.884 -3.519 1.787 1.00 44.19 95 TYR A N 1
ATOM 733 C CA . TYR A 1 95 ? 0.385 -2.815 1.853 1.00 44.19 95 TYR A CA 1
ATOM 734 C C . TYR A 1 95 ? 1.443 -3.912 2.040 1.00 44.19 95 TYR A C 1
ATOM 736 O O . TYR A 1 95 ? 1.582 -4.478 3.118 1.00 44.19 95 TYR A O 1
ATOM 744 N N . ALA A 1 96 ? 2.149 -4.295 0.977 1.00 41.94 96 ALA A N 1
ATOM 745 C CA . ALA A 1 96 ? 3.521 -4.709 1.146 1.00 41.94 96 ALA A CA 1
ATOM 746 C C . ALA A 1 96 ? 4.179 -3.356 1.370 1.00 41.94 96 ALA A C 1
ATOM 748 O O . ALA A 1 96 ? 4.328 -2.629 0.379 1.00 41.94 96 ALA A O 1
ATOM 749 N N . PRO A 1 97 ? 4.401 -2.927 2.633 1.00 44.41 97 PRO A N 1
ATOM 750 C CA . PRO A 1 97 ? 5.017 -1.639 2.870 1.00 44.41 97 PRO A CA 1
ATOM 751 C C . PRO A 1 97 ? 6.222 -1.578 1.956 1.00 44.41 97 PRO A C 1
ATOM 753 O O . PRO A 1 97 ? 6.989 -2.545 1.870 1.00 44.41 97 PRO A O 1
ATOM 756 N N . SER A 1 98 ? 6.344 -0.473 1.214 1.00 49.25 98 SER A N 1
ATOM 757 C CA . SER A 1 98 ? 7.604 -0.214 0.539 1.00 49.25 98 SER A CA 1
ATOM 758 C C . SER A 1 98 ? 8.691 -0.478 1.579 1.00 49.25 98 SER A C 1
ATOM 760 O O . SER A 1 98 ? 8.533 -0.128 2.755 1.00 49.25 98 SER A O 1
ATOM 762 N N . SER A 1 99 ? 9.761 -1.162 1.192 1.00 55.16 99 SER A N 1
ATOM 763 C CA . SER A 1 99 ? 10.874 -1.445 2.103 1.00 55.16 99 SER A C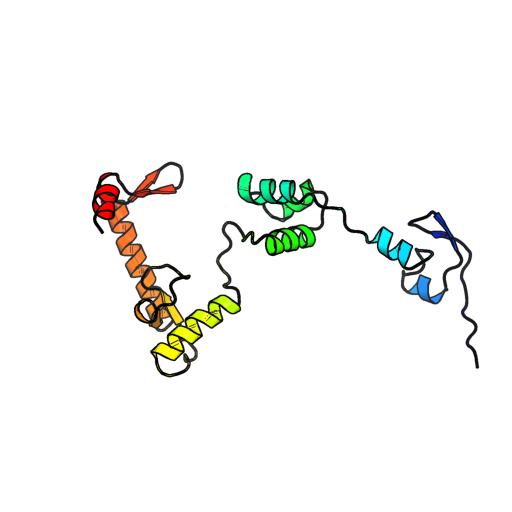A 1
ATOM 764 C C . SER A 1 99 ? 11.333 -0.189 2.862 1.00 55.16 99 SER A C 1
ATOM 766 O O . SER A 1 99 ? 11.851 -0.297 3.967 1.00 55.16 99 SER A O 1
ATOM 768 N N . TYR A 1 100 ? 11.068 0.997 2.303 1.00 52.88 100 TYR A N 1
ATOM 769 C CA . TYR A 1 100 ? 11.217 2.303 2.925 1.00 52.88 100 TYR A CA 1
ATOM 770 C C . TYR A 1 100 ? 10.295 2.541 4.139 1.00 52.88 100 TYR A C 1
ATOM 772 O O . TYR A 1 100 ? 10.803 2.763 5.234 1.00 52.88 100 TYR A O 1
ATOM 780 N N . SER A 1 101 ? 8.969 2.417 4.010 1.00 65.31 101 SER A N 1
ATOM 781 C CA . SER A 1 101 ? 8.027 2.611 5.133 1.00 65.31 101 SER A CA 1
ATOM 782 C C . SER A 1 101 ? 8.281 1.619 6.273 1.00 65.31 101 SER A C 1
ATOM 784 O O . SER A 1 101 ? 8.297 2.011 7.435 1.00 65.31 101 SER A O 1
ATOM 786 N N . ALA A 1 102 ? 8.578 0.356 5.937 1.00 67.31 102 ALA A N 1
ATOM 787 C CA . ALA A 1 102 ? 8.955 -0.673 6.909 1.00 67.31 102 ALA A CA 1
ATOM 788 C C . ALA A 1 102 ? 10.235 -0.336 7.690 1.00 67.31 102 ALA A C 1
ATOM 790 O O . ALA A 1 102 ? 10.389 -0.706 8.855 1.00 67.31 102 ALA A O 1
ATOM 791 N N . LYS A 1 103 ? 11.173 0.356 7.038 1.00 79.50 103 LYS A N 1
ATOM 792 C CA . LYS A 1 103 ? 12.441 0.772 7.635 1.00 79.50 103 LYS A CA 1
ATOM 793 C C . LYS A 1 103 ? 12.253 1.964 8.572 1.00 79.50 103 LYS A C 1
ATOM 795 O O . LYS A 1 103 ? 12.842 1.956 9.650 1.00 79.50 103 LYS A O 1
ATOM 800 N N . LEU A 1 104 ? 11.408 2.928 8.201 1.00 83.50 104 LEU A N 1
ATOM 801 C CA . LEU A 1 104 ? 11.198 4.160 8.967 1.00 83.50 104 LEU A CA 1
ATOM 802 C C . LEU A 1 104 ? 10.617 3.907 10.365 1.00 83.50 104 LEU A C 1
ATOM 804 O O . LEU A 1 104 ? 11.239 4.292 11.354 1.00 83.50 104 LEU A O 1
ATOM 808 N N . TYR A 1 105 ? 9.495 3.188 10.493 1.00 85.31 105 TYR A N 1
ATOM 809 C CA . TYR A 1 105 ? 8.924 2.949 11.829 1.00 85.31 105 TYR A CA 1
ATOM 810 C C . TYR A 1 105 ? 9.801 2.020 12.683 1.00 85.31 105 TYR A C 1
ATOM 812 O O . TYR A 1 105 ? 9.828 2.143 13.905 1.00 85.31 105 TYR A O 1
ATOM 820 N N . ARG A 1 106 ? 10.583 1.113 12.071 1.00 89.12 106 ARG A N 1
ATOM 821 C CA . ARG A 1 106 ? 11.574 0.306 12.808 1.00 89.12 106 ARG A CA 1
ATOM 822 C C . ARG A 1 106 ? 12.717 1.163 13.346 1.00 89.12 106 ARG A C 1
ATOM 824 O O . ARG A 1 106 ? 13.202 0.875 14.434 1.00 89.12 106 ARG A O 1
ATOM 831 N N . GLN A 1 107 ? 13.139 2.198 12.620 1.00 91.00 107 GLN A N 1
ATOM 832 C CA . GLN A 1 107 ? 14.131 3.161 13.104 1.00 91.00 107 GLN A CA 1
ATOM 833 C C . GLN A 1 107 ? 13.571 4.008 14.252 1.00 91.00 107 GLN A C 1
ATOM 835 O O . GLN A 1 107 ? 14.235 4.128 15.278 1.00 91.00 107 GLN A O 1
ATOM 840 N N . ALA A 1 108 ? 12.343 4.521 14.122 1.00 91.00 108 ALA A N 1
ATOM 841 C CA . ALA A 1 108 ? 11.673 5.264 15.192 1.00 91.00 108 ALA A CA 1
ATOM 842 C C . ALA A 1 108 ? 11.495 4.406 16.460 1.00 91.00 108 ALA A C 1
ATOM 844 O O . ALA A 1 108 ? 11.839 4.830 17.562 1.00 91.00 108 ALA A O 1
ATOM 845 N N . ALA A 1 109 ? 11.061 3.152 16.304 1.00 94.44 109 ALA A N 1
ATOM 846 C CA . ALA A 1 109 ? 10.948 2.205 17.409 1.00 94.44 109 ALA A CA 1
ATOM 847 C C . ALA A 1 109 ? 12.312 1.837 18.026 1.00 94.44 109 ALA A C 1
ATOM 849 O O . ALA A 1 109 ? 12.418 1.703 19.243 1.00 94.44 109 ALA A O 1
ATOM 850 N N . ALA A 1 110 ? 13.368 1.698 17.217 1.00 94.38 110 ALA A N 1
ATOM 851 C CA . ALA A 1 110 ? 14.718 1.440 17.719 1.00 94.38 110 ALA A CA 1
ATOM 852 C C . ALA A 1 110 ? 15.267 2.626 18.523 1.00 94.38 110 ALA A C 1
ATOM 854 O O . ALA A 1 110 ? 15.855 2.432 19.587 1.00 94.38 110 ALA A O 1
ATOM 855 N N . LYS A 1 111 ? 15.025 3.853 18.042 1.00 93.50 111 LYS A N 1
ATOM 856 C CA . LYS A 1 111 ? 15.365 5.090 18.749 1.00 93.50 111 LYS A CA 1
ATOM 857 C C . LYS A 1 111 ? 14.677 5.140 20.115 1.00 93.50 111 LYS A C 1
ATOM 859 O O . LYS A 1 111 ? 15.364 5.319 21.114 1.00 93.50 111 LYS A O 1
ATOM 864 N N . LYS A 1 112 ? 13.366 4.869 20.165 1.00 95.19 112 LYS A N 1
ATOM 865 C CA . LYS A 1 112 ? 12.591 4.770 21.415 1.00 95.19 112 LYS A CA 1
ATOM 866 C C . LYS A 1 112 ? 13.181 3.758 22.403 1.00 95.19 112 LYS A C 1
ATOM 868 O O . LYS A 1 112 ? 13.206 4.010 23.600 1.00 95.19 112 LYS A O 1
ATOM 873 N N . LEU A 1 113 ? 13.621 2.596 21.917 1.00 96.25 113 LEU A N 1
ATOM 874 C CA . LEU A 1 113 ? 14.175 1.531 22.759 1.00 96.25 113 LEU A CA 1
ATOM 875 C C . LEU A 1 113 ? 15.637 1.762 23.174 1.00 96.25 113 LEU A C 1
ATOM 877 O O . LEU A 1 113 ? 16.150 0.992 23.983 1.00 96.25 113 LEU A O 1
ATOM 881 N N . GLY A 1 114 ? 16.335 2.730 22.571 1.00 97.00 114 GLY A N 1
ATOM 882 C CA . GLY A 1 114 ? 17.787 2.875 22.715 1.00 97.00 114 GLY A CA 1
ATOM 883 C C . GLY A 1 114 ? 18.586 1.691 22.150 1.00 97.00 114 GLY A C 1
ATOM 884 O O . GLY A 1 114 ? 19.761 1.528 22.467 1.00 97.00 114 GLY A O 1
ATOM 885 N N . ARG A 1 115 ? 17.963 0.831 21.330 1.00 97.12 115 ARG A N 1
ATOM 886 C CA . ARG A 1 115 ? 18.599 -0.340 20.705 1.00 97.12 115 ARG A CA 1
ATOM 887 C C . ARG A 1 115 ? 17.890 -0.746 19.421 1.00 97.12 115 ARG A C 1
ATOM 889 O O . ARG A 1 115 ? 16.706 -0.487 19.234 1.00 97.12 115 ARG A O 1
ATOM 896 N N . VAL A 1 116 ? 18.585 -1.490 18.564 1.00 94.69 116 VAL A N 1
ATOM 897 C CA . VAL A 1 116 ? 17.959 -2.109 17.388 1.00 94.69 116 VAL A CA 1
ATOM 898 C C . VAL A 1 116 ? 16.906 -3.151 17.789 1.00 94.69 116 VAL A C 1
ATOM 900 O O . VAL A 1 116 ? 17.023 -3.831 18.817 1.00 94.69 116 VAL A O 1
ATOM 903 N N . LEU A 1 117 ? 15.870 -3.292 16.957 1.00 94.75 117 LEU A N 1
ATOM 904 C CA . LEU A 1 117 ? 14.864 -4.340 17.126 1.00 94.75 117 LEU A CA 1
ATOM 905 C C . LEU A 1 117 ? 15.491 -5.717 16.871 1.00 94.75 117 LEU A C 1
ATOM 907 O O . LEU A 1 117 ? 16.146 -5.934 15.848 1.00 94.75 117 LEU A O 1
ATOM 911 N N . ARG A 1 118 ? 15.232 -6.660 17.774 1.00 96.00 118 ARG A N 1
ATOM 912 C CA . ARG A 1 118 ? 15.644 -8.061 17.685 1.00 96.00 118 ARG A CA 1
ATOM 913 C C . ARG A 1 118 ? 14.844 -8.798 16.612 1.00 96.00 118 ARG A C 1
ATOM 915 O O . ARG A 1 118 ? 13.771 -8.373 16.169 1.00 96.00 118 ARG A O 1
ATOM 922 N N . ARG A 1 119 ? 15.362 -9.954 16.195 1.00 93.31 119 ARG A N 1
ATOM 923 C CA . ARG A 1 119 ? 14.635 -10.864 15.304 1.00 93.31 119 ARG A CA 1
ATOM 924 C C . ARG A 1 119 ? 13.337 -11.309 15.986 1.00 93.31 119 ARG A C 1
ATOM 926 O O . ARG A 1 119 ? 13.365 -11.772 17.118 1.00 93.31 119 ARG A O 1
ATOM 933 N N . GLY A 1 120 ? 12.214 -11.171 15.283 1.00 92.19 120 GLY A N 1
ATOM 934 C CA . GLY A 1 120 ? 10.885 -11.520 15.800 1.00 92.19 120 GLY A CA 1
ATOM 935 C C . GLY A 1 120 ? 10.141 -10.378 16.500 1.00 92.19 120 GLY A C 1
ATOM 936 O O . GLY A 1 120 ? 8.947 -10.530 16.756 1.00 92.19 120 GLY A O 1
ATOM 937 N N . GLU A 1 121 ? 10.793 -9.236 16.745 1.00 96.25 121 GLU A N 1
ATOM 938 C CA . GLU A 1 121 ? 10.122 -8.020 17.215 1.00 96.25 121 GLU A CA 1
ATOM 939 C C . GLU A 1 121 ? 9.422 -7.295 16.049 1.00 96.25 121 GLU A C 1
ATOM 941 O O . GLU A 1 121 ? 10.000 -7.052 14.976 1.00 96.25 121 GLU A O 1
ATOM 946 N N . LEU A 1 122 ? 8.164 -6.939 16.292 1.00 95.00 122 LEU A N 1
ATOM 947 C CA . LEU A 1 122 ? 7.252 -6.204 15.428 1.00 95.00 122 LEU A CA 1
ATOM 948 C C . LEU A 1 122 ? 6.879 -4.877 16.092 1.00 95.00 122 LEU A C 1
ATOM 950 O O . LEU A 1 122 ? 6.889 -4.758 17.315 1.00 95.00 122 LEU A O 1
ATOM 954 N N . VAL A 1 123 ? 6.522 -3.894 15.271 1.00 95.56 123 VAL A N 1
ATOM 955 C CA . VAL A 1 123 ? 5.999 -2.604 15.729 1.00 95.56 123 VAL A CA 1
ATOM 956 C C . VAL A 1 123 ? 4.497 -2.588 15.474 1.00 95.56 123 VAL A C 1
ATOM 958 O O . VAL A 1 123 ? 4.064 -2.866 14.358 1.00 95.56 123 VAL A O 1
ATOM 961 N N . HIS A 1 124 ? 3.729 -2.290 16.513 1.00 96.00 124 HIS A N 1
ATOM 962 C CA . HIS A 1 124 ? 2.298 -2.029 16.483 1.00 96.00 124 HIS A CA 1
ATOM 963 C C . HIS A 1 124 ? 2.076 -0.511 16.552 1.00 96.00 124 HIS A C 1
ATOM 965 O O . HIS A 1 124 ? 2.706 0.147 17.381 1.00 96.00 124 HIS A O 1
ATOM 971 N N . HIS A 1 125 ? 1.211 0.029 15.696 1.00 95.00 125 HIS A N 1
ATOM 972 C CA . HIS A 1 125 ? 0.775 1.428 15.762 1.00 95.00 125 HIS A CA 1
ATOM 973 C C . HIS A 1 125 ? -0.489 1.472 16.619 1.00 95.00 125 HIS A C 1
ATOM 975 O O . HIS A 1 125 ? -1.437 0.748 16.317 1.00 95.00 125 HIS A O 1
ATOM 981 N N . ILE A 1 126 ? -0.469 2.243 17.706 1.00 96.06 126 ILE A N 1
ATOM 982 C CA . ILE A 1 126 ? -1.524 2.233 18.730 1.00 96.06 126 ILE A CA 1
ATOM 983 C C . ILE A 1 126 ? -2.822 2.847 18.192 1.00 96.06 126 ILE A C 1
ATOM 985 O O . ILE A 1 126 ? -3.896 2.314 18.454 1.00 96.06 126 ILE A O 1
ATOM 989 N N . ASP A 1 127 ? -2.725 3.927 17.421 1.00 94.19 127 ASP A N 1
ATOM 990 C CA . ASP A 1 127 ? -3.867 4.620 16.809 1.00 94.19 127 ASP A CA 1
ATOM 991 C C . ASP A 1 127 ? -4.359 3.991 15.491 1.00 94.19 127 ASP A C 1
ATOM 993 O O . ASP A 1 127 ? -5.363 4.425 14.934 1.00 94.19 127 ASP A O 1
ATOM 997 N N . GLY A 1 128 ? -3.662 2.972 14.978 1.00 89.44 128 GLY A N 1
ATOM 998 C CA . GLY A 1 128 ? -3.953 2.353 13.684 1.00 89.44 128 GLY A CA 1
ATOM 999 C C . GLY A 1 128 ? -3.490 3.155 12.459 1.00 89.44 128 GLY A C 1
ATOM 1000 O O . GLY A 1 128 ? -3.571 2.632 11.344 1.00 89.44 128 GLY A O 1
ATOM 1001 N N . ASP A 1 129 ? -2.946 4.362 12.633 1.00 85.81 129 ASP A N 1
ATOM 1002 C CA . ASP A 1 129 ? -2.377 5.163 11.552 1.00 85.81 129 ASP A CA 1
ATOM 1003 C C . ASP A 1 129 ? -0.894 4.822 11.342 1.00 85.81 129 ASP A C 1
ATOM 1005 O O . ASP A 1 129 ? -0.003 5.147 12.128 1.00 85.81 129 ASP A O 1
ATOM 1009 N N . HIS A 1 130 ? -0.603 4.178 10.212 1.00 85.88 130 HIS A N 1
ATOM 1010 C CA . HIS A 1 130 ? 0.761 3.817 9.823 1.00 85.88 130 HIS A CA 1
ATOM 1011 C C . HIS A 1 130 ? 1.635 5.018 9.415 1.00 85.88 130 HIS A C 1
ATOM 1013 O O . HIS A 1 130 ? 2.847 4.847 9.235 1.00 85.88 130 HIS A O 1
ATOM 1019 N N . ALA A 1 131 ? 1.051 6.205 9.224 1.00 82.44 131 ALA A N 1
ATOM 1020 C CA . ALA A 1 131 ? 1.791 7.439 8.977 1.00 82.44 131 ALA A CA 1
ATOM 1021 C C . ALA A 1 131 ? 2.244 8.121 10.282 1.00 82.44 131 ALA A C 1
ATOM 1023 O O . ALA A 1 131 ? 3.259 8.826 10.274 1.00 82.44 131 ALA A O 1
ATOM 1024 N N . ASN A 1 132 ? 1.571 7.869 11.412 1.00 84.81 132 ASN A N 1
ATOM 1025 C CA . ASN A 1 132 ? 1.946 8.424 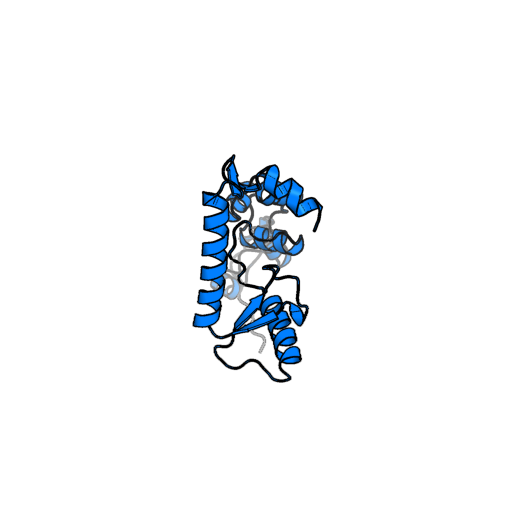12.709 1.00 84.81 132 ASN A CA 1
ATOM 1026 C C . ASN A 1 132 ? 3.128 7.659 13.335 1.00 84.81 132 ASN A C 1
ATOM 1028 O O . ASN A 1 132 ? 2.973 6.658 14.037 1.00 84.81 132 ASN A O 1
ATOM 1032 N N . MET A 1 133 ? 4.338 8.179 13.122 1.00 89.31 133 MET A N 1
ATOM 1033 C CA . MET A 1 133 ? 5.593 7.587 13.612 1.00 89.31 133 MET A CA 1
ATOM 1034 C C . MET A 1 133 ? 6.075 8.161 14.955 1.00 89.31 133 MET A C 1
ATOM 1036 O O . MET A 1 133 ? 7.249 8.003 15.304 1.00 89.31 133 MET A O 1
ATOM 1040 N N . THR A 1 134 ? 5.215 8.854 15.707 1.00 91.19 134 THR A N 1
ATOM 1041 C CA . THR A 1 134 ? 5.607 9.403 17.014 1.00 91.19 134 THR A CA 1
ATOM 1042 C C . THR A 1 134 ? 5.973 8.282 17.987 1.00 91.19 134 THR A C 1
ATOM 1044 O O . THR A 1 134 ? 5.329 7.238 18.036 1.00 91.19 134 THR A O 1
ATOM 1047 N N . GLU A 1 135 ? 7.000 8.487 18.816 1.00 93.56 135 GLU A N 1
ATOM 1048 C CA . GLU A 1 135 ? 7.485 7.447 19.739 1.00 93.56 135 GLU A CA 1
ATOM 1049 C C . GLU A 1 135 ? 6.384 6.964 20.704 1.00 93.56 135 GLU A C 1
ATOM 1051 O O . GLU A 1 135 ? 6.359 5.796 21.099 1.00 93.56 135 GLU A O 1
ATOM 1056 N N . LYS A 1 136 ? 5.425 7.834 21.044 1.00 95.56 136 LYS A N 1
ATOM 1057 C CA . LYS A 1 136 ? 4.261 7.488 21.871 1.00 95.56 136 LYS A CA 1
ATOM 1058 C C . LYS A 1 136 ? 3.272 6.561 21.160 1.00 95.56 136 LYS A C 1
ATOM 1060 O O . LYS A 1 136 ? 2.660 5.755 21.846 1.00 95.56 136 LYS A O 1
ATOM 1065 N N . ASN A 1 137 ? 3.171 6.622 19.830 1.00 95.75 137 ASN A N 1
ATOM 1066 C CA . ASN A 1 137 ? 2.261 5.795 19.033 1.00 95.75 137 ASN A CA 1
ATOM 1067 C C . ASN A 1 137 ? 2.816 4.396 18.704 1.00 95.75 137 ASN A C 1
ATOM 1069 O O . ASN A 1 137 ? 2.084 3.509 18.273 1.00 95.75 137 ASN A O 1
ATOM 1073 N N . LEU A 1 138 ? 4.118 4.171 18.902 1.00 95.50 138 LEU A N 1
ATOM 1074 C CA . LEU A 1 138 ? 4.767 2.914 18.526 1.00 95.50 138 LEU A CA 1
ATOM 1075 C C . LEU A 1 138 ? 4.919 1.975 19.723 1.00 95.50 138 LEU A C 1
ATOM 1077 O O . LEU A 1 138 ? 5.598 2.294 20.704 1.00 95.50 138 LEU A O 1
ATOM 1081 N N . PHE A 1 139 ? 4.374 0.767 19.616 1.00 97.56 139 PHE A N 1
ATOM 1082 C CA . PHE A 1 139 ? 4.536 -0.291 20.610 1.00 97.56 139 PHE A CA 1
ATOM 1083 C C . PHE A 1 139 ? 5.302 -1.481 20.025 1.00 97.56 139 PHE A C 1
ATOM 1085 O O . PHE A 1 139 ? 4.907 -2.048 19.009 1.00 97.56 139 PHE A O 1
ATOM 1092 N N . VAL A 1 140 ? 6.417 -1.870 20.651 1.00 97.44 140 VAL A N 1
ATOM 1093 C CA . VAL A 1 140 ? 7.220 -3.015 20.195 1.00 97.44 140 VAL A CA 1
ATOM 1094 C C . VAL A 1 140 ? 6.773 -4.276 20.918 1.00 97.44 140 VAL A C 1
ATOM 1096 O O . VAL A 1 140 ? 6.748 -4.326 22.143 1.00 97.44 140 VAL A O 1
ATOM 1099 N N . THR A 1 141 ? 6.438 -5.308 20.153 1.00 97.88 141 THR A N 1
ATOM 1100 C CA . THR A 1 141 ? 5.972 -6.595 20.673 1.00 97.88 141 THR A CA 1
ATOM 1101 C C . THR A 1 141 ? 6.449 -7.742 19.783 1.00 97.88 141 THR A C 1
ATOM 1103 O O . THR A 1 141 ? 7.103 -7.526 18.766 1.00 97.88 141 THR A O 1
ATOM 1106 N N . ASN A 1 142 ? 6.162 -8.986 20.151 1.00 97.81 142 ASN A N 1
ATOM 1107 C CA . ASN A 1 142 ? 6.422 -10.149 19.305 1.00 97.81 142 ASN A CA 1
ATOM 1108 C C . ASN A 1 142 ? 5.194 -10.472 18.430 1.00 97.81 142 ASN A C 1
ATOM 1110 O O . ASN A 1 142 ? 4.154 -9.814 18.492 1.00 97.81 142 ASN A O 1
ATOM 1114 N N . ARG A 1 143 ? 5.298 -11.505 17.588 1.00 95.50 143 ARG A N 1
ATOM 1115 C CA . ARG A 1 143 ? 4.209 -11.892 16.678 1.00 95.50 143 ARG A CA 1
ATOM 1116 C C . ARG A 1 143 ? 2.909 -12.265 17.397 1.00 95.50 143 ARG A C 1
ATOM 1118 O O . ARG A 1 143 ? 1.844 -11.851 16.942 1.00 95.50 143 ARG A O 1
ATOM 1125 N N . SER A 1 144 ? 2.982 -13.033 18.483 1.00 97.19 144 SER A N 1
ATOM 1126 C CA . SER A 1 144 ? 1.796 -13.466 19.233 1.00 97.19 144 SER A CA 1
ATOM 1127 C C . SER A 1 144 ? 1.134 -12.300 19.969 1.00 97.19 144 SER A C 1
ATOM 1129 O O . SER A 1 144 ? -0.086 -12.161 19.909 1.00 97.19 144 SER A O 1
ATOM 1131 N N . GLY A 1 145 ? 1.927 -11.420 20.582 1.00 97.69 145 GLY A N 1
ATOM 1132 C CA . GLY A 1 145 ? 1.458 -10.188 21.214 1.00 97.69 145 GLY A CA 1
ATOM 1133 C C . GLY A 1 145 ? 0.807 -9.239 20.210 1.00 97.69 145 GLY A C 1
ATOM 1134 O O . GLY A 1 145 ? -0.299 -8.766 20.446 1.00 97.69 145 GLY A O 1
ATOM 1135 N N . HIS A 1 146 ? 1.411 -9.051 19.034 1.00 97.56 146 HIS A N 1
ATOM 1136 C CA . HIS A 1 146 ? 0.815 -8.251 17.961 1.00 97.56 146 HIS A CA 1
ATOM 1137 C C . HIS A 1 146 ? -0.552 -8.803 17.522 1.00 97.56 146 HIS A C 1
ATOM 1139 O O . HIS A 1 146 ? -1.517 -8.056 17.396 1.00 97.56 146 HIS A O 1
ATOM 1145 N N . GLN A 1 147 ? -0.664 -10.121 17.321 1.00 95.25 147 GLN A N 1
ATOM 1146 C CA . GLN A 1 147 ? -1.942 -10.766 16.989 1.00 95.25 147 GLN A CA 1
ATOM 1147 C C . GLN A 1 147 ? -2.974 -10.654 18.115 1.00 95.25 147 GLN A C 1
ATOM 1149 O O . GLN A 1 147 ? -4.170 -10.572 17.846 1.00 95.25 147 GLN A O 1
ATOM 1154 N N . LEU A 1 148 ? -2.540 -10.682 19.376 1.00 97.38 148 LEU A N 1
ATOM 1155 C CA . LEU A 1 148 ? -3.429 -10.477 20.515 1.00 97.38 148 LEU A CA 1
ATOM 1156 C C . LEU A 1 148 ? -4.019 -9.060 20.514 1.00 97.38 148 LEU A C 1
ATOM 1158 O O . LEU A 1 148 ? -5.231 -8.939 20.662 1.00 97.38 148 LEU A O 1
ATOM 1162 N N . LEU A 1 149 ? -3.200 -8.029 20.275 1.00 97.06 149 LEU A N 1
ATOM 1163 C CA . LEU A 1 149 ? -3.652 -6.633 20.191 1.00 97.06 149 LEU A CA 1
ATOM 1164 C C . LEU A 1 149 ? -4.692 -6.440 19.078 1.00 97.06 149 LEU A C 1
ATOM 1166 O O . LEU A 1 149 ? -5.758 -5.882 19.319 1.00 97.06 149 LEU A O 1
ATOM 1170 N N . HIS A 1 150 ? -4.448 -6.998 17.886 1.00 96.19 150 HIS A N 1
ATOM 1171 C CA . HIS A 1 150 ? -5.430 -6.952 16.791 1.00 96.19 150 HIS A CA 1
ATOM 1172 C C . HIS A 1 150 ? -6.745 -7.653 17.146 1.00 96.19 150 HIS A C 1
ATOM 1174 O O . HIS A 1 150 ? -7.813 -7.109 16.887 1.00 96.19 150 HIS A O 1
ATOM 1180 N N . ARG A 1 151 ? -6.691 -8.812 17.815 1.00 96.50 151 ARG A N 1
ATOM 1181 C CA . ARG A 1 151 ? -7.904 -9.507 18.288 1.00 96.50 151 ARG A CA 1
ATOM 1182 C C . ARG A 1 151 ? -8.666 -8.715 19.350 1.00 96.50 151 ARG A C 1
ATOM 1184 O O . ARG A 1 151 ? -9.886 -8.834 19.439 1.00 96.50 151 ARG A O 1
ATOM 1191 N N . GLN A 1 152 ? -7.969 -7.945 20.185 1.00 97.56 152 GLN A N 1
ATOM 1192 C CA . GLN A 1 152 ? -8.612 -7.060 21.158 1.00 97.56 152 GLN A CA 1
ATOM 1193 C C . GLN A 1 152 ? -9.352 -5.920 20.450 1.00 97.56 152 GLN A C 1
ATOM 1195 O O . GLN A 1 152 ? -10.532 -5.719 20.737 1.00 97.56 152 GLN A O 1
ATOM 1200 N N . LEU A 1 153 ? -8.703 -5.253 19.489 1.00 96.25 153 LEU A N 1
ATOM 1201 C CA . LEU A 1 153 ? -9.324 -4.203 18.674 1.00 96.25 153 LEU A CA 1
ATOM 1202 C C . LEU A 1 153 ? -10.544 -4.728 17.907 1.00 96.25 153 LEU A C 1
ATOM 1204 O O . LEU A 1 153 ? -11.619 -4.140 17.990 1.00 96.25 153 LEU A O 1
ATOM 1208 N N . GLU A 1 154 ? -10.416 -5.879 17.246 1.00 96.12 154 GLU A N 1
ATOM 1209 C CA . GLU A 1 154 ? -11.516 -6.531 16.527 1.00 96.12 154 GLU A CA 1
ATOM 1210 C C . GLU A 1 154 ? -12.696 -6.847 17.457 1.00 96.12 154 GLU A C 1
ATOM 1212 O O . GLU A 1 154 ? -13.845 -6.536 17.148 1.00 96.12 154 GLU A O 1
ATOM 1217 N N . ARG A 1 155 ? -12.426 -7.403 18.645 1.00 97.75 155 ARG A N 1
ATOM 1218 C CA . ARG A 1 155 ? -13.469 -7.686 19.642 1.00 97.75 155 ARG A CA 1
ATOM 1219 C C . ARG A 1 155 ? -14.201 -6.416 20.080 1.00 97.75 155 ARG A C 1
ATOM 1221 O O . ARG A 1 155 ? -15.414 -6.469 20.284 1.00 97.75 155 ARG A O 1
ATOM 1228 N N . MET A 1 156 ? -13.485 -5.308 20.266 1.00 97.75 156 MET A N 1
ATOM 1229 C CA . MET A 1 156 ? -14.089 -4.021 20.623 1.00 97.75 156 MET A CA 1
ATOM 1230 C C . MET A 1 156 ? -14.931 -3.470 19.471 1.00 97.75 156 MET A C 1
ATOM 1232 O O . MET A 1 156 ? -16.090 -3.129 19.695 1.00 97.75 156 MET A O 1
ATOM 1236 N N . ALA A 1 157 ? -14.409 -3.482 18.243 1.00 96.38 157 ALA A N 1
ATOM 1237 C CA . ALA A 1 157 ? -15.141 -3.054 17.053 1.00 96.38 157 ALA A CA 1
ATOM 1238 C C . ALA A 1 157 ? -16.442 -3.853 16.863 1.00 96.38 157 ALA A C 1
ATOM 1240 O O . ALA A 1 157 ? -17.512 -3.272 16.702 1.00 96.38 157 ALA A O 1
ATOM 1241 N N . LEU A 1 158 ? -16.395 -5.182 17.000 1.00 97.56 158 LEU A N 1
ATOM 1242 C CA . LEU A 1 158 ? -17.587 -6.032 16.902 1.00 97.56 158 LEU A CA 1
ATOM 1243 C C . LEU A 1 158 ? -18.615 -5.764 18.010 1.00 97.56 158 LEU A C 1
ATOM 1245 O O . LEU A 1 158 ? -19.811 -5.947 17.791 1.00 97.56 158 LEU A O 1
ATOM 1249 N N . ARG A 1 159 ? -18.187 -5.330 19.202 1.00 98.00 159 ARG A N 1
ATOM 1250 C CA . ARG A 1 159 ? -19.120 -4.880 20.249 1.00 98.00 159 ARG A CA 1
ATOM 1251 C C . ARG A 1 159 ? -19.816 -3.580 19.855 1.00 98.00 159 ARG A C 1
ATOM 1253 O O . ARG A 1 159 ? -21.020 -3.480 20.060 1.00 98.00 159 ARG A O 1
ATOM 1260 N N . LEU A 1 160 ? -19.093 -2.629 19.260 1.00 97.69 160 LEU A N 1
ATOM 1261 C CA . LEU A 1 160 ? -19.687 -1.392 18.739 1.00 97.69 160 LEU A CA 1
ATOM 1262 C C . LEU A 1 160 ? -20.711 -1.687 17.633 1.00 97.69 160 LEU A C 1
ATOM 1264 O O . LEU A 1 160 ? -21.782 -1.086 17.636 1.00 97.69 160 LEU A O 1
ATOM 1268 N N . VAL A 1 161 ? -20.430 -2.665 16.763 1.00 97.38 161 VAL A N 1
ATOM 1269 C CA . VAL A 1 161 ? -21.387 -3.145 15.750 1.00 97.38 161 VAL A CA 1
ATOM 1270 C C . VAL A 1 161 ? -22.646 -3.723 16.401 1.00 97.38 161 VAL A C 1
ATOM 1272 O O . VAL A 1 161 ? -23.757 -3.329 16.066 1.00 97.38 161 VAL A O 1
ATOM 1275 N N . ARG A 1 162 ? -22.497 -4.626 17.380 1.00 97.88 162 ARG A N 1
ATOM 1276 C CA . ARG A 1 162 ? -23.645 -5.251 18.072 1.00 97.88 162 ARG A CA 1
ATOM 1277 C C . ARG A 1 162 ? -24.523 -4.254 18.824 1.00 97.88 162 ARG A C 1
ATOM 1279 O O . ARG A 1 162 ? -25.717 -4.489 18.945 1.00 97.88 162 ARG A O 1
ATOM 1286 N N . ASN A 1 163 ? -23.935 -3.168 19.318 1.00 97.88 163 ASN A N 1
ATOM 1287 C CA . ASN A 1 163 ? -24.656 -2.100 20.008 1.00 97.88 163 ASN A CA 1
ATOM 1288 C C . ASN A 1 163 ? -25.216 -1.035 19.049 1.00 97.88 163 ASN A C 1
ATOM 1290 O O . ASN A 1 163 ? -25.761 -0.039 19.508 1.00 97.88 163 ASN A O 1
ATOM 1294 N N . GLY A 1 164 ? -25.060 -1.206 17.731 1.00 97.44 164 GLY A N 1
ATOM 1295 C CA . GLY A 1 164 ? -25.580 -0.274 16.732 1.00 97.44 164 GLY A CA 1
ATOM 1296 C C . GLY A 1 164 ? -24.830 1.058 16.636 1.00 97.44 164 GLY A C 1
ATOM 1297 O O . GLY A 1 164 ? -25.334 1.969 15.983 1.00 97.44 164 GLY A O 1
ATOM 1298 N N . LEU A 1 165 ? -23.645 1.181 17.252 1.00 97.62 165 LEU A N 1
ATOM 1299 C CA . LEU A 1 165 ? -22.779 2.370 17.170 1.00 97.62 165 LEU A CA 1
ATOM 1300 C C . LEU A 1 165 ? -21.941 2.396 15.884 1.00 97.62 165 LEU A C 1
ATOM 1302 O O . LEU A 1 165 ? -21.588 3.466 15.393 1.00 97.62 165 LEU A O 1
ATOM 1306 N N . ILE A 1 166 ? -21.642 1.215 15.340 1.00 97.88 166 ILE A N 1
ATOM 1307 C CA . ILE A 1 166 ? -21.146 1.025 13.975 1.00 97.88 166 ILE A CA 1
ATOM 1308 C C . ILE A 1 166 ? -22.221 0.247 13.217 1.00 97.88 166 ILE A C 1
ATOM 1310 O O . ILE A 1 166 ? -22.728 -0.755 13.720 1.00 97.88 166 ILE A O 1
ATOM 1314 N N . GLN A 1 167 ? -22.573 0.698 12.021 1.00 97.75 167 GLN A N 1
ATOM 1315 C CA . GLN A 1 167 ? -23.660 0.147 11.216 1.00 97.75 167 GLN A CA 1
ATOM 1316 C C . GLN A 1 167 ? -23.135 -0.270 9.842 1.00 97.75 167 GLN A C 1
ATOM 1318 O O . GLN A 1 167 ? -22.139 0.267 9.371 1.00 97.75 167 GLN A O 1
ATOM 1323 N N . TRP A 1 168 ? -23.774 -1.264 9.223 1.00 97.44 168 TRP A N 1
ATOM 1324 C CA . TRP A 1 168 ? -23.503 -1.647 7.838 1.00 97.44 168 TRP A CA 1
ATOM 1325 C C . TRP A 1 168 ? -24.544 -0.992 6.931 1.00 97.44 168 TRP A C 1
ATOM 1327 O O . TRP A 1 168 ? -25.737 -1.263 7.082 1.00 97.44 168 TRP A O 1
ATOM 1337 N N . GLN A 1 169 ? -24.096 -0.139 6.016 1.00 96.12 169 GLN A N 1
ATOM 1338 C CA . GLN A 1 169 ? -24.937 0.612 5.092 1.00 96.12 169 GLN A CA 1
ATOM 1339 C C . GLN A 1 169 ? -24.229 0.750 3.741 1.00 96.12 169 GLN A C 1
ATOM 1341 O O . GLN A 1 169 ? -23.042 1.075 3.694 1.00 96.12 169 GLN A O 1
ATOM 1346 N N . ASP A 1 170 ? -24.959 0.490 2.654 1.00 95.06 170 ASP A N 1
ATOM 1347 C CA . ASP A 1 170 ? -24.481 0.653 1.273 1.00 95.06 170 ASP A CA 1
ATOM 1348 C C . ASP A 1 170 ? -23.113 -0.011 1.031 1.00 95.06 170 ASP A C 1
ATOM 1350 O O . ASP A 1 170 ? -22.160 0.604 0.558 1.00 95.06 170 ASP A O 1
ATOM 1354 N N . ASP A 1 171 ? -23.007 -1.279 1.434 1.00 94.12 171 ASP A N 1
ATOM 1355 C CA . ASP A 1 171 ? -21.794 -2.100 1.333 1.00 94.12 171 ASP A CA 1
ATOM 1356 C C . ASP A 1 171 ? -20.565 -1.568 2.098 1.00 94.12 171 ASP A C 1
ATOM 1358 O O . ASP A 1 171 ? -19.415 -1.908 1.797 1.00 94.12 171 ASP A O 1
ATOM 1362 N N . SER A 1 172 ? -20.794 -0.748 3.125 1.00 93.50 172 SER A N 1
ATOM 1363 C CA . SER A 1 172 ? -19.740 -0.154 3.943 1.00 93.50 172 SER A CA 1
ATOM 1364 C C . SER A 1 172 ? -20.108 -0.093 5.429 1.00 93.50 172 SER A C 1
ATOM 1366 O O . SER A 1 172 ? -21.271 -0.215 5.805 1.00 93.50 172 SER A O 1
ATOM 1368 N N . TYR A 1 173 ? -19.106 0.074 6.297 1.00 96.69 173 TYR A N 1
ATOM 1369 C CA . TYR A 1 173 ? -19.333 0.350 7.717 1.00 96.69 173 TYR A CA 1
ATOM 1370 C C . TYR A 1 173 ? -19.333 1.860 7.966 1.00 96.69 173 TYR A C 1
ATOM 1372 O O . TYR A 1 173 ? -18.367 2.537 7.612 1.00 96.69 173 TYR A O 1
ATOM 1380 N N . THR A 1 174 ? -20.367 2.368 8.629 1.00 96.94 174 THR A N 1
ATOM 1381 C CA . THR A 1 174 ? -20.523 3.777 9.015 1.00 96.94 174 THR A CA 1
ATOM 1382 C C . THR A 1 174 ? -20.718 3.905 10.526 1.00 96.94 174 THR A C 1
ATOM 1384 O O . THR A 1 174 ? -21.048 2.935 11.214 1.00 96.94 174 THR A O 1
ATOM 1387 N N . PHE A 1 175 ? -20.475 5.093 11.081 1.00 97.81 175 PHE A N 1
ATOM 1388 C CA . PHE A 1 175 ? -20.840 5.385 12.468 1.00 97.81 175 PHE A CA 1
ATOM 1389 C C . PHE A 1 175 ? -22.321 5.752 12.557 1.00 97.81 175 PHE A C 1
ATOM 1391 O O . PHE A 1 175 ? -22.873 6.371 11.651 1.00 97.81 175 PHE A O 1
ATOM 1398 N N . SER A 1 176 ? -22.971 5.396 13.665 1.00 97.12 176 SER A N 1
ATOM 1399 C CA . SER A 1 176 ? -24.327 5.874 13.930 1.00 97.12 176 SER A CA 1
ATOM 1400 C C . SER A 1 176 ? -24.330 7.382 14.195 1.00 97.12 176 SER A C 1
ATOM 1402 O O . SER A 1 176 ? -23.343 7.948 14.667 1.00 97.12 176 SER A O 1
ATOM 1404 N N . SER A 1 177 ? -25.473 8.040 13.977 1.00 96.44 177 SER A N 1
ATOM 1405 C CA . SER A 1 177 ? -25.612 9.477 14.265 1.00 96.44 177 SER A CA 1
ATOM 1406 C C . SER A 1 177 ? -25.326 9.829 15.732 1.00 96.44 177 SER A C 1
ATOM 1408 O O . SER A 1 177 ? -24.887 10.937 16.034 1.00 96.44 177 SER A O 1
ATOM 1410 N N . GLU A 1 178 ? -25.560 8.895 16.656 1.00 95.62 178 GLU A N 1
ATOM 1411 C CA . GLU A 1 178 ? -25.191 9.031 18.064 1.00 95.62 178 GLU A CA 1
ATOM 1412 C C . GLU A 1 178 ? -23.672 9.035 18.256 1.00 95.62 178 GLU A C 1
ATOM 1414 O O . GLU A 1 178 ? -23.142 9.945 18.898 1.00 95.62 178 GLU A O 1
ATOM 1419 N N . MET A 1 179 ? -22.974 8.067 17.659 1.00 95.75 179 MET A N 1
ATOM 1420 C CA . MET A 1 179 ? -21.518 7.955 17.740 1.00 95.75 179 MET A CA 1
ATOM 1421 C C . MET A 1 179 ? -20.828 9.158 17.082 1.00 95.75 179 MET A C 1
ATOM 1423 O O . MET A 1 179 ? -19.888 9.719 17.642 1.00 95.75 179 MET A O 1
ATOM 1427 N N . GLU A 1 180 ? -21.331 9.625 15.936 1.00 94.94 180 GLU A N 1
ATOM 1428 C CA . GLU A 1 180 ? -20.813 10.830 15.281 1.00 94.94 180 GLU A CA 1
ATOM 1429 C C . GLU A 1 180 ? -20.940 12.084 16.154 1.00 94.94 180 GLU A C 1
ATOM 1431 O O . GLU A 1 180 ? -20.033 12.918 16.164 1.00 94.94 180 GLU A O 1
ATOM 1436 N N . ARG A 1 181 ? -22.043 12.235 16.906 1.00 95.31 181 ARG A N 1
ATOM 1437 C CA . ARG A 1 181 ? -22.193 13.354 17.853 1.00 95.31 181 ARG A CA 1
ATOM 1438 C C . ARG A 1 181 ? -21.140 13.290 18.953 1.00 95.31 181 ARG A C 1
ATOM 1440 O O . ARG A 1 181 ? -20.557 14.318 19.272 1.00 95.31 181 ARG A O 1
ATOM 1447 N N . GLN A 1 182 ? -20.872 12.106 19.499 1.00 93.56 182 GLN A N 1
ATOM 1448 C CA . GLN A 1 182 ? -19.865 11.932 20.550 1.00 93.56 182 GLN A CA 1
ATOM 1449 C C . GLN A 1 182 ? -18.446 12.228 20.043 1.00 93.56 182 GLN A C 1
ATOM 1451 O O . GLN A 1 182 ? -17.683 12.903 20.729 1.00 93.56 182 GLN A O 1
ATOM 1456 N N . LEU A 1 183 ? -18.111 11.792 18.825 1.00 91.31 183 LEU A N 1
ATOM 1457 C CA . LEU A 1 183 ? -16.787 12.008 18.231 1.00 91.31 183 LEU A CA 1
ATOM 1458 C C . LEU A 1 183 ? -16.483 13.480 17.915 1.00 91.31 183 LEU A C 1
ATOM 1460 O O . LEU A 1 183 ? -15.320 13.859 17.912 1.00 91.31 183 LEU A O 1
ATOM 1464 N N . LYS A 1 184 ? -17.495 14.329 17.685 1.00 87.81 184 LYS A N 1
ATOM 1465 C CA . LYS A 1 184 ? -17.300 15.773 17.428 1.00 87.81 184 LYS A CA 1
ATOM 1466 C C . LYS A 1 184 ? -16.809 16.567 18.644 1.00 87.81 184 LYS A C 1
ATOM 1468 O O . LYS A 1 184 ? -16.454 17.733 18.493 1.00 87.81 184 LYS A O 1
ATOM 1473 N N . HIS A 1 185 ? -16.824 15.967 19.832 1.00 78.44 185 HIS A N 1
ATOM 1474 C CA . HIS A 1 185 ? -16.436 16.610 21.088 1.00 78.44 185 HIS A CA 1
ATOM 1475 C C . HIS A 1 185 ? -15.087 16.119 21.642 1.00 78.44 185 HIS A C 1
ATOM 1477 O O . HIS A 1 185 ? -14.741 16.475 22.770 1.00 78.44 185 HIS A O 1
ATOM 1483 N N . VAL A 1 186 ? -14.346 15.313 20.874 1.00 68.88 186 VAL A N 1
ATOM 1484 C CA . VAL A 1 186 ? -13.024 14.757 21.217 1.00 68.88 186 VAL A CA 1
ATOM 1485 C C . VAL A 1 186 ? -11.953 15.417 20.359 1.00 68.88 186 VAL A C 1
ATOM 1487 O O . VAL A 1 186 ? -10.890 15.754 20.926 1.00 68.88 186 VAL A O 1
#

Secondary structure (DSSP, 8-state):
---PPPBPPPEE-TTT--EE--BHHHHHTT-TT-SSHHHHHHHTPPP---HHHHHIIIIIS---HHHHHHHTT--HHHHHHHHHHTT-PPTT------HHHHHHHHHHHHHHHTSPPPTTEEEEESSS-TT---TTTEEEEEHHHHHHHHHHHHHHHHHHHHTTSEEEETTEEEE-HHHHHHHTT-

pLDDT: mean 89.22, std 12.06, range [41.94, 98.0]

Sequence (186 aa):
MAHMRSFAPARRCESCTTLFRPRKDAIAKGRGRFCSQGCVGLSQAKPVVNVSRVLHLYVEEGKGIRQVAAEVEAGWKQVQRLLKRHGVLRPGGRYAPSSYSAKLYRQAAAKKLGRVLRRGELVHHIDGDHANMTEKNLFVTNRSGHQLLHRQLERMALRLVRNGLIQWQDDSYTFSSEMERQLKHV

Organism: NCBI:txid412755